Protein AF-A0A2V8U739-F1 (afdb_monomer_lite)

Sequence (350 aa):
GIHALEHALISLFPLLAICDRGDIGGISYPLHAQIGRSAIFIYDGYPGGCGLAAKGFEGLAGLLRRTTELLRGCPCVSGCPSCVQSPKCGNGNNPLDKDAALWIAEALLDGRAEGEPPRRATTFLPAPRAQKPVSRAEVPAPPPPPRLMGGGYEHEPVPTPVRRASSGLAPAGELTLILDVETQRSAEEVGGWQNIPDMKLALAVTYNQVTSEFKTHYEKDVDRLLLDLAMADRVIGYNIDRFDIPVLKGYTPWDLSRIRTFDILADIYRKLGFRLKLGDLAQATLGVGKSSDGLQSLQWWKEGRIDLIEQYCRHDVEVTRDVYLFGKQNRYVLYRDRDGKQLRLPVDWK

Foldseek 3Di:
DQLLLQQQLLVCLCVQPVDDSQQKDKDWDCADPVVRHTDIDIATNDPPGDCSVVSCVVCVLVSLVVLLVQLVPDPDDADDPRRRDDPPDPQLPPPDGSQQSNQVSVCVNVVPPDDDGPDDPPPPPPDPPDDDDDDDDDDDDDDDDDDDDDDDDDDDDDDDDDDDDDDDDDDQDQFEKEKDFAFQADQVRQPHLVRLLVRATQKMWIATPRVRDIDIGGSVRLVVVLVSQLPGSEYEYACCVSHVLSNSVNPDPDDCVSRHYDHPQVQVCVQPSGGDDLQQQLCLFVVDHDDDDSVVLNVCSVVVVVVVNVVRNVVRSVSRVVQLVSCCVVQWTWGADPVRDIDTDGHDRD

Secondary structure (DSSP, 8-state):
-HHHHHHHHHHHGGGTSS--GGGEEEEEESS-TTTSS-EEEEEESSTT--SHHHHHHHTHHHHHHHHHHHHHH---SS--TTTT--TT-TTTT-S--HHHHHHHHHHHHTT-S--PPP-------PPPP-PPPPP-PPPPPPPPPPP--------PPPPPP-PPPPPP-------EEEEEEEESS-TTTTTSGGGGGGG-EEEEEEEETTTTEEEEEEGGGHHHHHHHHHHSSEEEESSTTTTHHHHHGGG-SS-GGGS-EEEHHHHHHHHHSSPPPHHHHHHHHT----PPPTHHHHHHHHTT-HHHHHHHHHHHHHHHHHHHHHHHHHSEEEEE-TTS-EEEEE----

Structure (mmCIF, N/CA/C/O backbone):
data_AF-A0A2V8U739-F1
#
_entry.id   AF-A0A2V8U739-F1
#
loop_
_atom_site.group_PDB
_atom_site.id
_atom_site.type_symbol
_atom_site.label_atom_id
_atom_site.label_alt_id
_atom_site.label_comp_id
_atom_site.label_asym_id
_atom_site.label_entity_id
_atom_site.label_seq_id
_atom_site.pdbx_PDB_ins_code
_atom_site.Cartn_x
_atom_site.Cartn_y
_atom_site.Cartn_z
_atom_site.occupancy
_atom_site.B_iso_or_equiv
_atom_site.auth_seq_id
_atom_site.auth_comp_id
_atom_site.auth_asym_id
_atom_site.auth_atom_id
_atom_site.pdbx_PDB_model_num
ATOM 1 N N . GLY A 1 1 ? 10.696 -1.789 -22.273 1.00 89.31 1 GLY A N 1
ATOM 2 C CA . GLY A 1 1 ? 12.142 -1.855 -22.548 1.00 89.31 1 GLY A CA 1
ATOM 3 C C . GLY A 1 1 ? 12.965 -1.343 -21.382 1.00 89.31 1 GLY A C 1
ATOM 4 O O . GLY A 1 1 ? 13.367 -2.146 -20.555 1.00 89.31 1 GLY A O 1
ATOM 5 N N . ILE A 1 2 ? 13.174 -0.024 -21.276 1.00 94.69 2 ILE A N 1
ATOM 6 C CA . ILE A 1 2 ? 14.136 0.586 -20.332 1.00 94.69 2 ILE A CA 1
ATOM 7 C C . ILE A 1 2 ? 13.970 0.174 -18.858 1.00 94.69 2 ILE A C 1
ATOM 9 O O . ILE A 1 2 ? 14.961 -0.097 -18.199 1.00 94.69 2 ILE A O 1
ATOM 13 N N . HIS A 1 3 ? 12.739 0.033 -18.367 1.00 94.81 3 HIS A N 1
ATOM 14 C CA . HIS A 1 3 ? 12.454 -0.369 -16.983 1.00 94.81 3 HIS A CA 1
ATOM 15 C C . HIS A 1 3 ? 12.829 -1.832 -16.696 1.00 94.81 3 HIS A C 1
ATOM 17 O O . HIS A 1 3 ? 13.385 -2.159 -15.654 1.00 94.81 3 HIS A O 1
ATOM 23 N N . ALA A 1 4 ? 12.603 -2.723 -17.665 1.00 94.94 4 ALA A N 1
ATOM 24 C CA . ALA A 1 4 ? 13.042 -4.113 -17.567 1.00 94.94 4 ALA A CA 1
ATOM 25 C C . ALA A 1 4 ? 14.565 -4.246 -17.665 1.00 94.94 4 ALA A C 1
ATOM 27 O O . ALA A 1 4 ? 15.150 -5.072 -16.966 1.00 94.94 4 ALA A O 1
ATOM 28 N N . LEU A 1 5 ? 15.203 -3.412 -18.488 1.00 97.44 5 LEU A N 1
ATOM 29 C CA . LEU A 1 5 ? 16.657 -3.369 -18.585 1.00 97.44 5 LEU A CA 1
ATOM 30 C C . LEU A 1 5 ? 17.297 -2.830 -17.297 1.00 97.44 5 LEU A C 1
ATOM 32 O O . LEU A 1 5 ? 18.252 -3.423 -16.810 1.00 97.44 5 LEU A O 1
ATOM 36 N N . GLU A 1 6 ? 16.742 -1.766 -16.715 1.00 97.25 6 GLU A N 1
ATOM 37 C CA . GLU A 1 6 ? 17.152 -1.217 -15.417 1.00 97.25 6 GLU A CA 1
ATOM 38 C C . GLU A 1 6 ? 17.166 -2.305 -14.336 1.00 97.25 6 GLU A C 1
ATOM 40 O O . GLU A 1 6 ? 18.200 -2.534 -13.713 1.00 97.25 6 GLU A O 1
ATOM 45 N N . HIS A 1 7 ? 16.057 -3.033 -14.164 1.00 96.75 7 HIS A N 1
ATOM 46 C CA . HIS A 1 7 ? 15.969 -4.125 -13.194 1.00 96.75 7 HIS A CA 1
ATOM 47 C C . HIS A 1 7 ? 17.025 -5.207 -13.415 1.00 96.75 7 HIS A C 1
ATOM 49 O O . HIS A 1 7 ? 17.645 -5.669 -12.454 1.00 96.75 7 HIS A O 1
ATOM 55 N N . ALA A 1 8 ? 17.221 -5.619 -14.668 1.00 96.31 8 ALA A N 1
ATOM 56 C CA . ALA A 1 8 ? 18.185 -6.652 -15.007 1.00 96.31 8 ALA A CA 1
ATOM 57 C C . ALA A 1 8 ? 19.626 -6.184 -14.722 1.00 96.31 8 ALA A C 1
ATOM 59 O O . ALA A 1 8 ? 20.410 -6.939 -14.145 1.00 96.31 8 ALA A O 1
ATOM 60 N N . LEU A 1 9 ? 19.952 -4.924 -15.031 1.00 96.00 9 LEU A N 1
ATOM 61 C CA . LEU A 1 9 ? 21.250 -4.309 -14.739 1.00 96.00 9 LEU A CA 1
ATOM 62 C C . LEU A 1 9 ? 21.532 -4.258 -13.234 1.00 96.00 9 LEU A C 1
ATOM 64 O O . LEU A 1 9 ? 22.546 -4.793 -12.790 1.00 96.00 9 LEU A O 1
ATOM 68 N N . ILE A 1 10 ? 20.625 -3.691 -12.431 1.00 94.31 10 ILE A N 1
ATOM 69 C CA . ILE A 1 10 ? 20.834 -3.582 -10.977 1.00 94.31 10 ILE A CA 1
ATOM 70 C C . ILE A 1 10 ? 20.820 -4.950 -10.277 1.00 94.31 10 ILE A C 1
ATOM 72 O O . ILE A 1 10 ? 21.428 -5.112 -9.224 1.00 94.31 10 ILE A O 1
ATOM 76 N N . SER A 1 11 ? 20.156 -5.962 -10.857 1.00 93.56 11 SER A N 1
ATOM 77 C CA . SER A 1 11 ? 20.162 -7.328 -10.313 1.00 93.56 11 SER A CA 1
ATOM 78 C C . SER A 1 11 ? 21.507 -8.039 -10.464 1.00 93.56 11 SER A C 1
ATOM 80 O O . SER A 1 11 ? 21.856 -8.846 -9.607 1.00 93.56 11 SER A O 1
ATOM 82 N N . LEU A 1 12 ? 22.257 -7.726 -11.525 1.00 94.25 12 LEU A N 1
ATOM 83 C CA . LEU A 1 12 ? 23.569 -8.312 -11.808 1.00 94.25 12 LEU A CA 1
ATOM 84 C C . LEU A 1 12 ? 24.731 -7.424 -11.361 1.00 94.25 12 LEU A C 1
ATOM 86 O O . LEU A 1 12 ? 25.880 -7.852 -11.432 1.00 94.25 12 LEU A O 1
ATOM 90 N N . PHE A 1 13 ? 24.453 -6.211 -10.884 1.00 94.81 13 PHE A N 1
ATOM 91 C CA . PHE A 1 13 ? 25.468 -5.270 -10.417 1.00 94.81 13 PHE A CA 1
ATOM 92 C C . PHE A 1 13 ? 26.442 -5.861 -9.375 1.00 94.81 13 PHE A C 1
ATOM 94 O O . PHE A 1 13 ? 27.643 -5.624 -9.521 1.00 94.81 13 PHE A O 1
ATOM 101 N N . PRO A 1 14 ? 26.001 -6.704 -8.411 1.00 93.00 14 PRO A N 1
ATOM 102 C CA . PRO A 1 14 ? 26.907 -7.380 -7.473 1.00 93.00 14 PRO A CA 1
ATOM 103 C C . PRO A 1 14 ? 27.974 -8.286 -8.116 1.00 93.00 14 PRO A C 1
ATOM 105 O O . PRO A 1 14 ? 28.928 -8.689 -7.459 1.00 93.00 14 PRO A O 1
ATOM 108 N N . LEU A 1 15 ? 27.837 -8.638 -9.401 1.00 89.38 15 LEU A N 1
ATOM 109 C CA . LEU A 1 15 ? 28.874 -9.372 -10.137 1.00 89.38 15 LEU A CA 1
ATOM 110 C C . LEU A 1 15 ? 30.029 -8.470 -10.591 1.00 89.38 15 LEU A C 1
ATOM 112 O O . LEU A 1 15 ? 31.098 -8.973 -10.934 1.00 89.38 15 LEU A O 1
ATOM 116 N N . LEU A 1 16 ? 29.803 -7.156 -10.650 1.00 90.06 16 LEU A N 1
ATOM 117 C CA . LEU A 1 16 ? 30.788 -6.166 -11.076 1.00 90.06 16 LEU A CA 1
ATOM 118 C C . LEU A 1 16 ? 31.506 -5.515 -9.888 1.00 90.06 16 LEU A C 1
ATOM 120 O O . LEU A 1 16 ? 32.708 -5.260 -9.957 1.00 90.06 16 LEU A O 1
ATOM 124 N N . ALA A 1 17 ? 30.770 -5.237 -8.816 1.00 88.00 17 ALA A N 1
ATOM 125 C CA . ALA A 1 17 ? 31.294 -4.672 -7.582 1.00 88.00 17 ALA A CA 1
ATOM 126 C C . ALA A 1 17 ? 30.889 -5.568 -6.411 1.00 88.00 17 ALA A C 1
ATOM 128 O O . ALA A 1 17 ? 29.766 -6.061 -6.377 1.00 88.00 17 ALA A O 1
ATOM 129 N N . ILE A 1 18 ? 31.797 -5.776 -5.454 1.00 88.19 18 ILE A N 1
ATOM 130 C CA . ILE A 1 18 ? 31.498 -6.530 -4.231 1.00 88.19 18 ILE A CA 1
ATOM 131 C C . ILE A 1 18 ? 30.579 -5.659 -3.368 1.00 88.19 18 ILE A C 1
ATOM 133 O O . ILE A 1 18 ? 31.047 -4.837 -2.585 1.00 88.19 18 ILE A O 1
ATOM 137 N N . CYS A 1 19 ? 29.275 -5.803 -3.571 1.00 89.31 19 CYS A N 1
ATOM 138 C CA . CYS A 1 19 ? 28.232 -5.103 -2.834 1.00 89.31 19 CYS A CA 1
ATOM 139 C C . CYS A 1 19 ? 26.983 -5.978 -2.728 1.00 89.31 19 CYS A C 1
ATOM 141 O O . CYS A 1 19 ? 26.808 -6.935 -3.490 1.00 89.31 19 CYS A O 1
ATOM 143 N N . ASP A 1 20 ? 26.081 -5.623 -1.823 1.00 88.50 20 ASP A N 1
ATOM 144 C CA . ASP A 1 20 ? 24.761 -6.224 -1.796 1.00 88.50 20 ASP A CA 1
ATOM 145 C C . ASP A 1 20 ? 23.868 -5.606 -2.872 1.00 88.50 20 ASP A C 1
ATOM 147 O O . ASP A 1 20 ? 23.998 -4.447 -3.270 1.00 88.50 20 ASP A O 1
ATOM 151 N N . ARG A 1 21 ? 22.852 -6.360 -3.306 1.00 82.81 21 ARG A N 1
ATOM 152 C CA . ARG A 1 21 ? 21.805 -5.839 -4.205 1.00 82.81 21 ARG A CA 1
ATOM 153 C C . ARG A 1 21 ? 21.093 -4.611 -3.615 1.00 82.81 21 ARG A C 1
ATOM 155 O O . ARG A 1 21 ? 20.439 -3.867 -4.336 1.00 82.81 21 ARG A O 1
ATOM 162 N N . GLY A 1 22 ? 21.123 -4.448 -2.292 1.00 81.38 22 GLY A N 1
ATOM 163 C CA . GLY A 1 22 ? 20.529 -3.302 -1.610 1.00 81.38 22 GLY A CA 1
ATOM 164 C C . GLY A 1 22 ? 21.322 -2.007 -1.725 1.00 81.38 22 GLY A C 1
ATOM 165 O O . GLY A 1 22 ? 20.716 -0.958 -1.530 1.00 81.38 22 GLY A O 1
ATOM 166 N N . ASP A 1 23 ? 22.599 -2.084 -2.090 1.00 89.00 23 ASP A N 1
ATOM 167 C CA . ASP A 1 23 ? 23.512 -0.939 -2.104 1.00 89.00 23 ASP A CA 1
ATOM 168 C C . ASP A 1 23 ? 23.459 -0.154 -3.415 1.00 89.00 23 ASP A C 1
ATOM 170 O O . ASP A 1 23 ? 24.118 0.875 -3.549 1.00 89.00 23 ASP A O 1
ATOM 174 N N . ILE A 1 24 ? 22.676 -0.625 -4.388 1.00 92.69 24 ILE A N 1
ATOM 175 C CA . ILE A 1 24 ? 22.519 0.009 -5.692 1.00 92.69 24 ILE A CA 1
ATOM 176 C C . ILE A 1 24 ? 21.043 0.291 -5.990 1.00 92.69 24 ILE A C 1
ATOM 178 O O . ILE A 1 24 ? 20.163 -0.558 -5.812 1.00 92.69 24 ILE A O 1
ATOM 182 N N . GLY A 1 25 ? 20.778 1.510 -6.445 1.00 88.94 25 GLY A N 1
ATOM 183 C CA . GLY A 1 25 ? 19.484 1.969 -6.921 1.00 88.94 25 GLY A CA 1
ATOM 184 C C . GLY A 1 25 ? 19.440 2.058 -8.442 1.00 88.94 25 GLY A C 1
ATOM 185 O O . GLY A 1 25 ? 20.464 2.179 -9.118 1.00 88.94 25 GLY A O 1
ATOM 186 N N . GLY A 1 26 ? 18.225 2.004 -8.976 1.00 91.56 26 GLY A N 1
ATOM 187 C CA . GLY A 1 26 ? 17.936 2.200 -10.387 1.00 91.56 26 GLY A CA 1
ATOM 188 C C . GLY A 1 26 ? 16.688 3.057 -10.545 1.00 91.56 26 GLY A C 1
ATOM 189 O O . GLY A 1 26 ? 15.781 2.997 -9.713 1.00 91.56 26 GLY A O 1
ATOM 190 N N . ILE A 1 27 ? 16.662 3.878 -11.592 1.00 88.06 27 ILE A N 1
ATOM 191 C CA . ILE A 1 27 ? 15.441 4.529 -12.060 1.00 88.06 27 ILE A CA 1
ATOM 192 C C . ILE A 1 27 ? 15.487 4.703 -13.575 1.00 88.06 27 ILE A C 1
ATOM 194 O O . ILE A 1 27 ? 16.504 5.091 -14.151 1.00 88.06 27 ILE A O 1
ATOM 198 N N . SER A 1 28 ? 14.368 4.435 -14.234 1.00 91.62 28 SER A N 1
ATOM 199 C CA . SER A 1 28 ? 14.199 4.618 -15.671 1.00 91.62 28 SER A CA 1
ATOM 200 C C . SER A 1 28 ? 13.232 5.764 -15.965 1.00 91.62 28 SER A C 1
ATOM 202 O O . SER A 1 28 ? 12.121 5.825 -15.445 1.00 91.62 28 SER A O 1
ATOM 204 N N . TYR A 1 29 ? 13.657 6.676 -16.838 1.00 85.75 29 TYR A N 1
ATOM 205 C CA . TYR A 1 29 ? 12.887 7.829 -17.297 1.00 85.75 29 TYR A CA 1
ATOM 206 C C . TYR A 1 29 ? 12.604 7.692 -18.797 1.00 85.75 29 TYR A C 1
ATOM 208 O O . TYR A 1 29 ? 13.547 7.743 -19.588 1.00 85.75 29 TYR A O 1
ATOM 216 N N . PRO A 1 30 ? 11.335 7.550 -19.227 1.00 86.50 30 PRO A N 1
ATOM 217 C CA . PRO A 1 30 ? 10.981 7.510 -20.648 1.00 86.50 30 PRO A CA 1
ATOM 218 C C . PRO A 1 30 ? 11.366 8.782 -21.409 1.00 86.50 30 PRO A C 1
ATOM 220 O O . PRO A 1 30 ? 11.800 8.698 -22.554 1.00 86.50 30 PRO A O 1
ATOM 223 N N . LEU A 1 31 ? 11.256 9.947 -20.769 1.00 87.69 31 LEU A N 1
ATOM 224 C CA . LEU A 1 31 ? 11.703 11.226 -21.310 1.00 87.69 31 LEU A CA 1
ATOM 225 C C . LEU A 1 31 ? 12.251 12.084 -20.169 1.00 87.69 31 LEU A C 1
ATOM 227 O O . LEU A 1 31 ? 11.487 12.606 -19.361 1.00 87.69 31 LEU A O 1
ATOM 231 N N . HIS A 1 32 ? 13.574 12.203 -20.073 1.00 89.19 32 HIS A N 1
ATOM 232 C CA . HIS A 1 32 ? 14.203 13.018 -19.037 1.00 89.19 32 HIS A CA 1
ATOM 233 C C . HIS A 1 32 ? 14.331 14.477 -19.493 1.00 89.19 32 HIS A C 1
ATOM 235 O O . HIS A 1 32 ? 14.964 14.743 -20.514 1.00 89.19 32 HIS A O 1
ATOM 241 N N . ALA A 1 33 ? 13.796 15.430 -18.724 1.00 83.75 33 ALA A N 1
ATOM 242 C CA . ALA A 1 33 ? 13.669 16.836 -19.131 1.00 83.75 33 ALA A CA 1
ATOM 243 C C . ALA A 1 33 ? 14.998 17.509 -19.529 1.00 83.75 33 ALA A C 1
ATOM 245 O O . ALA A 1 33 ? 15.037 18.271 -20.487 1.00 83.75 33 ALA A O 1
ATOM 246 N N . GLN A 1 34 ? 16.098 17.199 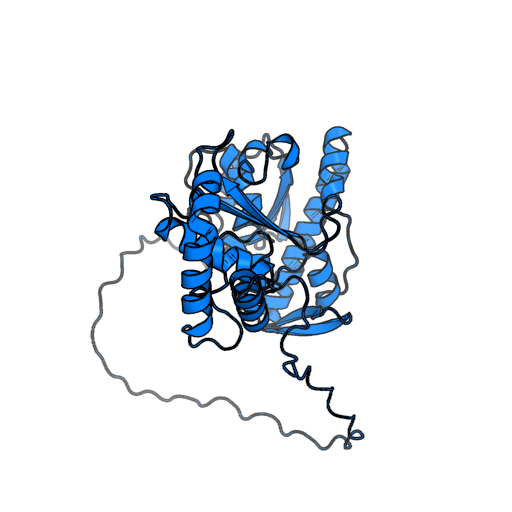-18.834 1.00 89.81 34 GLN A N 1
ATOM 247 C CA . GLN A 1 34 ? 17.414 17.789 -19.128 1.00 89.81 34 GLN A CA 1
ATOM 248 C C . GLN A 1 34 ? 18.155 17.109 -20.287 1.00 89.81 34 GLN A C 1
ATOM 250 O O . GLN A 1 34 ? 19.006 17.726 -20.915 1.00 89.81 34 GLN A O 1
ATOM 255 N N . ILE A 1 35 ? 17.874 15.828 -20.549 1.00 88.25 35 ILE A N 1
ATOM 256 C CA . ILE A 1 35 ? 18.617 15.029 -21.541 1.00 88.25 35 ILE A CA 1
ATOM 257 C C . ILE A 1 35 ? 17.807 14.920 -22.848 1.00 88.25 35 ILE A C 1
ATOM 259 O O . ILE A 1 35 ? 18.353 14.578 -23.891 1.00 88.25 35 ILE A O 1
ATOM 263 N N . GLY A 1 36 ? 16.500 15.203 -22.811 1.00 89.31 36 GLY A N 1
ATOM 264 C CA . GLY A 1 36 ? 15.611 15.190 -23.975 1.00 89.31 36 GLY A CA 1
ATOM 265 C C . GLY A 1 36 ? 15.336 13.799 -24.557 1.00 89.31 36 GLY A C 1
ATOM 266 O O . GLY A 1 36 ? 14.761 13.694 -25.634 1.00 89.31 36 GLY A O 1
ATOM 267 N N . ARG A 1 37 ? 15.743 12.725 -23.871 1.00 89.19 37 ARG A N 1
ATOM 268 C CA . ARG A 1 37 ? 15.621 11.330 -24.327 1.00 89.19 37 ARG A CA 1
ATOM 269 C C . ARG A 1 37 ? 15.331 10.382 -23.170 1.00 89.19 37 ARG A C 1
ATOM 271 O O . ARG A 1 37 ? 15.377 10.784 -22.003 1.00 89.19 37 ARG A O 1
ATOM 278 N N . SER A 1 38 ? 15.040 9.125 -23.497 1.00 88.19 38 SER A N 1
ATOM 279 C CA . SER A 1 38 ? 14.939 8.060 -22.502 1.00 88.19 38 SER A CA 1
ATOM 280 C C . SER A 1 38 ? 16.288 7.813 -21.830 1.00 88.19 38 SER A C 1
ATOM 282 O O . SER A 1 38 ? 17.324 7.815 -22.495 1.00 88.19 38 SER A O 1
ATOM 284 N N . ALA A 1 39 ? 16.277 7.577 -20.523 1.00 90.88 39 ALA A N 1
ATOM 285 C CA . ALA A 1 39 ? 17.482 7.335 -19.742 1.00 90.88 39 ALA A CA 1
ATOM 286 C C . ALA A 1 39 ? 17.234 6.289 -18.652 1.00 90.88 39 ALA A C 1
ATOM 288 O O . ALA A 1 39 ? 16.142 6.201 -18.090 1.00 90.88 39 ALA A O 1
ATOM 289 N N . ILE A 1 40 ? 18.269 5.508 -18.354 1.00 94.94 40 ILE A N 1
ATOM 290 C CA . ILE A 1 40 ? 18.344 4.654 -17.170 1.00 94.94 40 ILE A CA 1
ATOM 291 C C . ILE A 1 40 ? 19.456 5.230 -16.303 1.00 94.94 40 ILE A C 1
ATOM 293 O O . ILE A 1 40 ? 20.575 5.411 -16.781 1.00 94.94 40 ILE A O 1
ATOM 297 N N . PHE A 1 41 ? 19.146 5.510 -15.046 1.00 94.31 41 PHE A N 1
ATOM 298 C CA . PHE A 1 41 ? 20.106 5.964 -14.054 1.00 94.31 41 PHE A CA 1
ATOM 299 C C . PHE A 1 41 ? 20.353 4.840 -13.056 1.00 94.31 41 PHE A C 1
ATOM 301 O O . PHE A 1 41 ? 19.407 4.231 -12.559 1.00 94.31 41 PHE A O 1
ATOM 308 N N . ILE A 1 42 ? 21.626 4.582 -12.771 1.00 94.38 42 ILE A N 1
ATOM 309 C CA . ILE A 1 42 ? 22.085 3.642 -11.748 1.00 94.38 42 ILE A CA 1
ATOM 310 C C . ILE A 1 42 ? 22.932 4.450 -10.770 1.00 94.38 42 ILE A C 1
ATOM 312 O O . ILE A 1 42 ? 23.802 5.208 -11.200 1.00 94.38 42 ILE A O 1
ATOM 316 N N . TYR A 1 43 ? 22.648 4.333 -9.477 1.00 93.94 43 TYR A N 1
ATOM 317 C CA . TYR A 1 43 ? 23.226 5.198 -8.449 1.00 93.94 43 TYR A CA 1
ATOM 318 C C . TYR A 1 43 ? 23.454 4.446 -7.137 1.00 93.94 43 TYR A C 1
ATOM 320 O O . TYR A 1 43 ? 22.812 3.429 -6.875 1.00 93.94 43 TYR A O 1
ATOM 328 N N . ASP A 1 44 ? 24.353 4.967 -6.304 1.00 92.75 44 ASP A N 1
ATOM 329 C CA . ASP A 1 44 ? 24.657 4.406 -4.986 1.00 92.75 44 ASP A CA 1
ATOM 330 C C . ASP A 1 44 ? 23.444 4.532 -4.056 1.00 92.75 44 ASP A C 1
ATOM 332 O O . ASP A 1 44 ? 22.862 5.606 -3.914 1.00 92.75 44 ASP A O 1
ATOM 336 N N . GLY A 1 45 ? 23.089 3.449 -3.369 1.00 86.25 45 GLY A N 1
ATOM 337 C CA . GLY A 1 45 ? 22.058 3.451 -2.331 1.00 86.25 45 GLY A CA 1
ATOM 338 C C . GLY A 1 45 ? 22.491 4.149 -1.037 1.00 86.25 45 GLY A C 1
ATOM 339 O O . GLY A 1 45 ? 21.664 4.350 -0.149 1.00 86.25 45 GLY A O 1
ATOM 340 N N . TYR A 1 46 ? 23.772 4.519 -0.921 1.00 85.69 46 TYR A N 1
ATOM 341 C CA . TYR A 1 46 ? 24.335 5.168 0.257 1.00 85.69 46 TYR A CA 1
ATOM 342 C C . TYR A 1 46 ? 24.326 6.704 0.127 1.00 85.69 46 TYR A C 1
ATOM 344 O O . TYR A 1 46 ? 24.805 7.229 -0.885 1.00 85.69 46 TYR A O 1
ATOM 352 N N . PRO A 1 47 ? 23.843 7.454 1.139 1.00 83.00 47 PRO A N 1
ATOM 353 C CA . PRO A 1 47 ? 23.883 8.915 1.127 1.00 83.00 47 PRO A CA 1
ATOM 354 C C . PRO A 1 47 ? 25.304 9.462 0.943 1.00 83.00 47 PRO A C 1
ATOM 356 O O . PRO A 1 47 ? 26.228 9.067 1.648 1.00 83.00 47 PRO A O 1
ATOM 359 N N . GLY A 1 48 ? 25.477 10.389 -0.002 1.00 86.75 48 GLY A N 1
ATOM 360 C CA . GLY A 1 48 ? 26.784 10.966 -0.345 1.00 86.75 48 GLY A CA 1
ATOM 361 C C . GLY A 1 48 ? 27.623 10.133 -1.323 1.00 86.75 48 GLY A C 1
ATOM 362 O O . GLY A 1 48 ? 28.617 10.642 -1.832 1.00 86.75 48 GLY A O 1
ATOM 363 N N . GLY A 1 49 ? 27.191 8.911 -1.646 1.00 90.62 49 GLY A N 1
ATOM 364 C CA . GLY A 1 49 ? 27.895 8.005 -2.549 1.00 90.62 49 GLY A CA 1
ATOM 365 C C . GLY A 1 49 ? 29.064 7.279 -1.881 1.00 90.62 49 GLY A C 1
ATOM 366 O O . GLY A 1 49 ? 29.779 7.820 -1.041 1.00 90.62 49 GLY A O 1
ATOM 367 N N . CYS A 1 50 ? 29.261 6.024 -2.268 1.00 92.25 50 CYS A N 1
ATOM 368 C CA . CYS A 1 50 ? 30.370 5.175 -1.830 1.00 92.25 50 CYS A CA 1
ATOM 369 C C . CYS A 1 50 ? 31.232 4.680 -3.005 1.00 92.25 50 CYS A C 1
ATOM 371 O O . CYS A 1 50 ? 32.195 3.946 -2.796 1.00 92.25 50 CYS A O 1
ATOM 373 N N . GLY A 1 51 ? 30.918 5.108 -4.235 1.00 94.00 51 GLY A N 1
ATOM 374 C CA . GLY A 1 51 ? 31.715 4.847 -5.432 1.00 94.00 51 GLY A CA 1
ATOM 375 C C . GLY A 1 51 ? 31.288 3.613 -6.228 1.00 94.00 51 GLY A C 1
ATOM 376 O O . GLY A 1 51 ? 31.982 3.245 -7.179 1.00 94.00 51 GLY A O 1
ATOM 377 N N . LEU A 1 52 ? 30.150 2.986 -5.904 1.00 94.56 52 LEU A N 1
ATOM 378 C CA . LEU A 1 52 ? 29.658 1.823 -6.649 1.00 94.56 52 LEU A CA 1
ATOM 379 C C . LEU A 1 52 ? 29.282 2.218 -8.076 1.00 94.56 52 LEU A C 1
ATOM 381 O O . LEU A 1 52 ? 29.745 1.581 -9.011 1.00 94.56 52 LEU A O 1
ATOM 385 N N . ALA A 1 53 ? 28.538 3.302 -8.273 1.00 93.94 53 ALA A N 1
ATOM 386 C CA . ALA A 1 53 ? 28.138 3.808 -9.581 1.00 93.94 53 ALA A CA 1
ATOM 387 C C . ALA A 1 53 ? 29.348 4.198 -10.444 1.00 93.94 53 ALA A C 1
ATOM 389 O O . ALA A 1 53 ? 29.358 3.914 -11.642 1.00 93.94 53 ALA A O 1
ATOM 390 N N . ALA A 1 54 ? 30.399 4.765 -9.838 1.00 94.06 54 ALA A N 1
ATOM 391 C CA . ALA A 1 54 ? 31.660 5.043 -10.527 1.00 94.06 54 ALA A CA 1
ATOM 392 C C . ALA A 1 54 ? 32.315 3.743 -11.023 1.00 94.06 54 ALA A C 1
ATOM 394 O O . ALA A 1 54 ? 32.665 3.633 -12.199 1.00 94.06 54 ALA A O 1
ATOM 395 N N . LYS A 1 55 ? 32.376 2.711 -10.168 1.00 93.00 55 LYS A N 1
ATOM 396 C CA . LYS A 1 55 ? 32.851 1.380 -10.569 1.00 93.00 55 LYS A CA 1
ATOM 397 C C . LYS A 1 55 ? 31.961 0.734 -11.634 1.00 93.00 55 LYS A C 1
ATOM 399 O O . LYS A 1 55 ? 32.450 0.097 -12.568 1.00 93.00 55 LYS A O 1
ATOM 404 N N . GLY A 1 56 ? 30.655 0.945 -11.507 1.00 92.19 56 GLY A N 1
ATOM 405 C CA . GLY A 1 56 ? 29.618 0.562 -12.454 1.00 92.19 56 GLY A CA 1
ATOM 406 C C . GLY A 1 56 ? 29.882 1.111 -13.846 1.00 92.19 56 GLY A C 1
ATOM 407 O O . GLY A 1 56 ? 29.785 0.380 -14.827 1.00 92.19 56 GLY A O 1
ATOM 408 N N . PHE A 1 57 ? 30.268 2.383 -13.922 1.00 93.50 57 PHE A N 1
ATOM 409 C CA . PHE A 1 57 ? 30.576 3.065 -15.170 1.00 93.50 57 PHE A CA 1
ATOM 410 C C . PHE A 1 57 ? 31.815 2.481 -15.864 1.00 93.50 57 PHE A C 1
ATOM 412 O O . PHE A 1 57 ? 31.754 2.178 -17.054 1.00 93.50 57 PHE A O 1
ATOM 419 N N . GLU A 1 58 ? 32.903 2.231 -15.125 1.00 94.19 58 GLU A N 1
ATOM 420 C CA . GLU A 1 58 ? 34.115 1.584 -15.662 1.00 94.19 58 GLU A CA 1
ATOM 421 C C . GLU A 1 58 ? 33.824 0.194 -16.256 1.00 94.19 58 GLU A C 1
ATOM 423 O O . GLU A 1 58 ? 34.392 -0.197 -17.275 1.00 94.19 58 GLU A O 1
ATOM 428 N N . GLY A 1 59 ? 32.935 -0.564 -15.607 1.00 93.56 59 GLY A N 1
ATOM 429 C CA . GLY A 1 59 ? 32.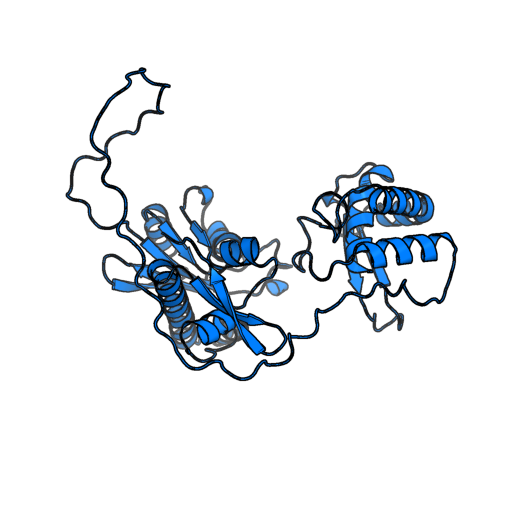603 -1.942 -15.965 1.00 93.56 59 GLY A CA 1
ATOM 430 C C . GLY A 1 59 ? 31.323 -2.128 -16.777 1.00 93.56 59 GLY A C 1
ATOM 431 O O . GLY A 1 59 ? 30.907 -3.271 -16.997 1.00 93.56 59 GLY A O 1
ATOM 432 N N . LEU A 1 60 ? 30.688 -1.041 -17.225 1.00 92.88 60 LEU A N 1
ATOM 433 C CA . LEU A 1 60 ? 29.324 -1.064 -17.757 1.00 92.88 60 LEU A CA 1
ATOM 434 C C . LEU A 1 60 ? 29.164 -2.013 -18.948 1.00 92.88 60 LEU A C 1
ATOM 436 O O . LEU A 1 60 ? 28.194 -2.765 -19.021 1.00 92.88 60 LEU A O 1
ATOM 440 N N . ALA A 1 61 ? 30.139 -2.038 -19.859 1.00 94.06 61 ALA A N 1
ATOM 441 C CA . ALA A 1 61 ? 30.111 -2.930 -21.017 1.00 94.06 61 ALA A CA 1
ATOM 442 C C . ALA A 1 61 ? 30.120 -4.418 -20.612 1.00 94.06 61 ALA A C 1
ATOM 444 O O . ALA A 1 61 ? 29.475 -5.247 -21.253 1.00 94.06 61 ALA A O 1
ATOM 445 N N . GLY A 1 62 ? 30.841 -4.769 -19.541 1.00 94.94 62 GLY A N 1
ATOM 446 C CA . GLY A 1 62 ? 30.848 -6.125 -18.991 1.00 94.94 62 GLY A CA 1
ATOM 447 C C . GLY A 1 62 ? 29.502 -6.493 -18.372 1.00 94.94 62 GLY A C 1
ATOM 448 O O . GLY A 1 62 ? 28.974 -7.569 -18.654 1.00 94.94 62 GLY A O 1
ATOM 449 N N . LEU A 1 63 ? 28.921 -5.573 -17.599 1.00 94.88 63 LEU A N 1
ATOM 450 C CA . LEU A 1 63 ? 27.604 -5.748 -16.993 1.00 94.88 63 LEU A CA 1
ATOM 451 C C . LEU A 1 63 ? 26.511 -5.916 -18.061 1.00 94.88 63 LEU A C 1
ATOM 453 O O . LEU A 1 63 ? 25.756 -6.881 -18.005 1.00 94.88 63 LEU A O 1
ATOM 457 N N . LEU A 1 64 ? 26.492 -5.061 -19.089 1.00 96.00 64 LEU A N 1
ATOM 458 C CA . LEU A 1 64 ? 25.552 -5.150 -20.213 1.00 96.00 64 LEU A CA 1
ATOM 459 C C . LEU A 1 64 ? 25.638 -6.493 -20.951 1.00 96.00 64 LEU A C 1
ATOM 461 O O . LEU A 1 64 ? 24.600 -7.063 -21.293 1.00 96.00 64 LEU A O 1
ATOM 465 N N . ARG A 1 65 ? 26.844 -7.041 -21.163 1.00 97.12 65 ARG A N 1
ATOM 466 C CA . ARG A 1 65 ? 27.012 -8.380 -21.762 1.00 97.12 65 ARG A CA 1
ATOM 467 C C . ARG A 1 65 ? 26.366 -9.468 -20.907 1.00 97.12 65 ARG A C 1
ATOM 469 O O . ARG A 1 65 ? 25.575 -10.250 -21.427 1.00 97.12 65 ARG A O 1
ATOM 476 N N . ARG A 1 66 ? 26.626 -9.478 -19.596 1.00 96.94 66 ARG A N 1
ATOM 477 C CA . ARG A 1 66 ? 26.015 -10.443 -18.662 1.00 96.94 66 ARG A CA 1
ATOM 478 C C . ARG A 1 66 ? 24.498 -10.288 -18.575 1.00 96.94 66 ARG A C 1
ATOM 480 O O . ARG A 1 66 ? 23.776 -11.281 -18.562 1.00 96.94 66 ARG A O 1
ATOM 487 N N . THR A 1 67 ? 23.999 -9.055 -18.577 1.00 96.81 67 THR A N 1
ATOM 488 C CA . THR A 1 67 ? 22.560 -8.772 -18.624 1.00 96.81 67 THR A CA 1
ATOM 489 C C . THR A 1 67 ? 21.931 -9.295 -19.913 1.00 96.81 67 THR A C 1
ATOM 491 O O . THR A 1 67 ? 20.881 -9.930 -19.866 1.00 96.81 67 THR A O 1
ATOM 494 N N . THR A 1 68 ? 22.590 -9.110 -21.056 1.00 97.62 68 THR A N 1
ATOM 495 C CA . THR A 1 68 ? 22.138 -9.641 -22.351 1.00 97.62 68 THR A CA 1
ATOM 496 C C . THR A 1 68 ? 22.084 -11.172 -22.337 1.00 97.62 68 THR A C 1
ATOM 498 O O . THR A 1 68 ? 21.086 -11.755 -22.761 1.00 97.62 68 THR A O 1
ATOM 501 N N . GLU A 1 69 ? 23.112 -11.833 -21.794 1.00 97.25 69 GLU A N 1
ATOM 502 C CA . GLU A 1 69 ? 23.149 -13.293 -21.609 1.00 97.25 69 GLU A CA 1
ATOM 503 C C . GLU A 1 69 ? 21.981 -13.786 -20.738 1.00 97.25 69 GLU A C 1
ATOM 505 O O . GLU A 1 69 ? 21.285 -14.726 -21.126 1.00 97.25 69 GLU A O 1
ATOM 510 N N . LEU A 1 70 ? 21.711 -13.119 -19.608 1.00 96.25 70 LEU A N 1
ATOM 511 C CA . LEU A 1 70 ? 20.587 -13.439 -18.721 1.00 96.25 70 LEU A CA 1
ATOM 512 C C . LEU A 1 70 ? 19.237 -13.316 -19.438 1.00 96.25 70 LEU A C 1
ATOM 514 O O . LEU A 1 70 ? 18.399 -14.219 -19.363 1.00 96.25 70 LEU A O 1
ATOM 518 N N . LEU A 1 71 ? 19.011 -12.195 -20.128 1.00 95.81 71 LEU A N 1
ATOM 519 C CA . LEU A 1 71 ? 17.757 -11.936 -20.832 1.00 95.81 71 LEU A CA 1
ATOM 520 C C . LEU A 1 71 ? 17.534 -12.952 -21.956 1.00 95.81 71 LEU A C 1
ATOM 522 O O . LEU A 1 71 ? 16.431 -13.483 -22.081 1.00 95.81 71 LEU A O 1
ATOM 526 N N . ARG A 1 72 ? 18.577 -13.278 -22.725 1.00 96.06 72 ARG A N 1
ATOM 527 C CA . ARG A 1 72 ? 18.504 -14.247 -23.824 1.00 96.06 72 ARG A CA 1
ATOM 528 C C . ARG A 1 72 ? 18.331 -15.686 -23.331 1.00 96.06 72 ARG A C 1
ATOM 530 O O . ARG A 1 72 ? 17.555 -16.434 -23.915 1.00 96.06 72 ARG A O 1
ATOM 537 N N . GLY A 1 73 ? 19.037 -16.072 -22.268 1.00 94.38 73 GLY A N 1
ATOM 538 C CA . GLY A 1 73 ? 19.052 -17.443 -21.745 1.00 94.38 73 GLY A CA 1
ATOM 539 C C . GLY A 1 73 ? 17.856 -17.808 -20.861 1.00 94.38 73 GLY A C 1
ATOM 540 O O . GLY A 1 73 ? 17.584 -18.987 -20.648 1.00 94.38 73 GLY A O 1
ATOM 541 N N . CYS A 1 74 ? 17.121 -16.825 -20.337 1.00 92.31 74 CYS A N 1
ATOM 542 C CA . CYS A 1 74 ? 15.963 -17.096 -19.491 1.00 92.31 74 CYS A CA 1
ATOM 543 C C . CYS A 1 74 ? 14.805 -17.713 -20.312 1.00 92.31 74 CYS A C 1
ATOM 545 O O . CYS A 1 74 ? 14.388 -17.103 -21.299 1.00 92.31 74 CYS A O 1
ATOM 547 N N . PRO A 1 75 ? 14.194 -18.841 -19.890 1.00 88.69 75 PRO A N 1
ATOM 548 C CA . PRO A 1 75 ? 13.155 -19.535 -20.665 1.00 88.69 75 PRO A CA 1
ATOM 549 C C . PRO A 1 75 ? 11.776 -18.852 -20.635 1.00 88.69 75 PRO A C 1
ATOM 551 O O . PRO A 1 75 ? 10.835 -19.322 -21.270 1.00 88.69 75 PRO A O 1
ATOM 554 N N . CYS A 1 76 ? 11.611 -17.762 -19.877 1.00 82.94 76 CYS A N 1
ATOM 555 C CA . CYS A 1 76 ? 10.318 -17.093 -19.746 1.00 82.94 76 CYS A CA 1
ATOM 556 C C . CYS A 1 76 ? 9.908 -16.330 -21.021 1.00 82.94 76 CYS A C 1
ATOM 558 O O . CYS A 1 76 ? 10.753 -15.797 -21.744 1.00 82.94 76 CYS A O 1
ATOM 560 N N . VAL A 1 77 ? 8.595 -16.224 -21.249 1.00 76.69 77 VAL A N 1
ATOM 561 C CA . VAL A 1 77 ? 8.023 -15.587 -22.449 1.00 76.69 77 VAL A CA 1
ATOM 562 C C . VAL A 1 77 ? 7.963 -14.062 -22.321 1.00 76.69 77 VAL A C 1
ATOM 564 O O . VAL A 1 77 ? 8.370 -13.359 -23.236 1.00 76.69 77 VAL A O 1
ATOM 567 N N . SER A 1 78 ? 7.483 -13.543 -21.188 1.00 73.75 78 SER A N 1
ATOM 568 C CA . SER A 1 78 ? 7.175 -12.112 -21.004 1.00 73.75 78 SER A CA 1
ATOM 569 C C . SER A 1 78 ? 8.036 -11.404 -19.951 1.00 73.75 78 SER A C 1
ATOM 571 O O . SER A 1 78 ? 7.882 -10.205 -19.736 1.00 73.75 78 SER A O 1
ATOM 573 N N . GLY A 1 79 ? 8.940 -12.128 -19.286 1.00 82.19 79 GLY A N 1
ATOM 574 C CA . GLY A 1 79 ? 9.690 -11.641 -18.126 1.00 82.19 79 GLY A CA 1
ATOM 575 C C . GLY A 1 79 ? 9.229 -12.263 -16.803 1.00 82.19 79 GLY A C 1
ATOM 576 O O . GLY A 1 79 ? 8.050 -12.547 -16.616 1.00 82.19 79 GLY A O 1
ATOM 577 N N . CYS A 1 80 ? 10.166 -12.504 -15.881 1.00 86.62 80 CYS A N 1
ATOM 578 C CA . CYS A 1 80 ? 9.924 -13.192 -14.607 1.00 86.62 80 CYS A CA 1
ATOM 579 C C . CYS A 1 80 ? 10.856 -12.670 -13.485 1.00 86.62 80 CYS A C 1
ATOM 581 O O . CYS A 1 80 ? 11.777 -11.896 -13.790 1.00 86.62 80 CYS A O 1
ATOM 583 N N . PRO A 1 81 ? 10.666 -13.111 -12.220 1.00 86.94 81 PRO A N 1
ATOM 584 C CA . PRO A 1 81 ? 11.556 -12.818 -11.086 1.00 86.94 81 PRO A CA 1
ATOM 585 C C . PRO A 1 81 ? 13.044 -13.044 -11.346 1.00 86.94 81 PRO A C 1
ATOM 587 O O . PRO A 1 81 ? 13.873 -12.318 -10.813 1.00 86.94 81 PRO A O 1
ATOM 590 N N . SER A 1 82 ? 13.389 -14.016 -12.189 1.00 88.56 82 SER A N 1
ATOM 591 C CA . SER A 1 82 ? 14.781 -14.383 -12.450 1.00 88.56 82 SER A CA 1
ATOM 592 C C . SER A 1 82 ? 15.476 -13.527 -13.510 1.00 88.56 82 SER A C 1
ATOM 594 O O . SER A 1 82 ? 16.670 -13.711 -13.702 1.00 88.56 82 SER A O 1
ATOM 596 N N . CYS A 1 83 ? 14.774 -12.645 -14.236 1.00 90.81 83 CYS A N 1
ATOM 597 C CA . CYS A 1 83 ? 15.397 -11.898 -15.339 1.00 90.81 83 CYS A CA 1
ATOM 598 C C . CYS A 1 83 ? 15.115 -10.392 -15.366 1.00 90.81 83 CYS A C 1
ATOM 600 O O . CYS A 1 83 ? 16.044 -9.623 -15.572 1.00 90.81 83 CYS A O 1
ATOM 602 N N . VAL A 1 84 ? 13.863 -9.951 -15.197 1.00 93.44 84 VAL A N 1
ATOM 603 C CA . VAL A 1 84 ? 13.486 -8.531 -15.403 1.00 93.44 84 VAL A CA 1
ATOM 604 C C . VAL A 1 84 ? 12.652 -7.941 -14.275 1.00 93.44 84 VAL A C 1
ATOM 606 O O . VAL A 1 84 ? 12.335 -6.756 -14.317 1.00 93.44 84 VAL A O 1
ATOM 609 N N . GLN A 1 85 ? 12.247 -8.734 -13.283 1.00 88.12 85 GLN A N 1
ATOM 610 C CA . GLN A 1 85 ? 11.504 -8.210 -12.139 1.00 88.12 85 GLN A CA 1
ATOM 611 C C . GLN A 1 85 ? 12.450 -7.901 -10.979 1.00 88.12 85 GLN A C 1
ATOM 613 O O . GLN A 1 85 ? 13.415 -8.617 -10.722 1.00 88.12 85 GLN A O 1
ATOM 618 N N . SER A 1 86 ? 12.134 -6.840 -10.246 1.00 86.44 86 SER A N 1
ATOM 619 C CA . SER A 1 86 ? 12.816 -6.438 -9.025 1.00 86.44 86 SER A CA 1
ATOM 620 C C . SER A 1 86 ? 11.829 -6.491 -7.853 1.00 86.44 86 SER A C 1
ATOM 622 O O . SER A 1 86 ? 10.752 -5.896 -7.940 1.00 86.44 86 SER A O 1
ATOM 624 N N . PRO A 1 87 ? 12.168 -7.137 -6.720 1.00 75.75 87 PRO A N 1
ATOM 625 C CA . PRO A 1 87 ? 11.335 -7.113 -5.513 1.00 75.75 87 PRO A CA 1
ATOM 626 C C . PRO A 1 87 ? 11.281 -5.729 -4.844 1.00 75.75 87 PRO A C 1
ATOM 628 O O . PRO A 1 87 ? 10.432 -5.498 -3.989 1.00 75.75 87 PRO A O 1
ATOM 631 N N . LYS A 1 88 ? 12.179 -4.810 -5.232 1.00 73.44 88 LYS A N 1
ATOM 632 C CA . LYS A 1 88 ? 12.248 -3.425 -4.735 1.00 73.44 88 LYS A CA 1
ATOM 633 C C . LYS A 1 88 ? 11.683 -2.401 -5.731 1.00 73.44 88 LYS A C 1
ATOM 635 O O . LYS A 1 88 ? 11.843 -1.206 -5.527 1.00 73.44 88 LYS A O 1
ATOM 640 N N . CYS A 1 89 ? 11.060 -2.849 -6.823 1.00 78.44 89 CYS A N 1
ATOM 641 C CA . CYS A 1 89 ? 10.477 -1.949 -7.816 1.00 78.44 89 CYS A CA 1
ATOM 642 C C . CYS A 1 89 ? 9.299 -1.165 -7.213 1.00 78.44 89 CYS A C 1
ATOM 644 O O . CYS A 1 89 ? 8.256 -1.752 -6.918 1.00 78.44 89 CYS A O 1
ATOM 646 N N . GLY A 1 90 ? 9.434 0.160 -7.097 1.00 65.69 90 GLY A N 1
ATOM 647 C CA . GLY A 1 90 ? 8.340 1.043 -6.671 1.00 65.69 90 GLY A CA 1
ATOM 648 C C . GLY A 1 90 ? 7.164 1.078 -7.657 1.00 65.69 90 GLY A C 1
ATOM 649 O O . GLY A 1 90 ? 6.023 1.273 -7.250 1.00 65.69 90 GLY A O 1
ATOM 650 N N . ASN A 1 91 ? 7.420 0.785 -8.937 1.00 60.16 91 ASN A N 1
ATOM 651 C CA . ASN A 1 91 ? 6.414 0.736 -10.004 1.00 60.16 91 ASN A CA 1
ATOM 652 C C . ASN A 1 91 ? 5.737 -0.643 -10.146 1.00 60.16 91 ASN A C 1
ATOM 654 O O . ASN A 1 91 ? 5.045 -0.903 -11.130 1.00 60.16 91 ASN A O 1
ATOM 658 N N . GLY A 1 92 ? 5.958 -1.564 -9.200 1.00 62.78 92 GLY A N 1
ATOM 659 C CA . GLY A 1 92 ? 5.281 -2.863 -9.178 1.00 62.78 92 GLY A CA 1
ATOM 660 C C . GLY A 1 92 ? 5.589 -3.754 -10.383 1.00 62.78 92 GLY A C 1
ATOM 661 O O . GLY A 1 92 ? 4.726 -4.495 -10.838 1.00 62.78 92 GLY A O 1
ATOM 662 N N . ASN A 1 93 ? 6.809 -3.678 -10.927 1.00 76.44 93 ASN A N 1
ATOM 663 C CA . ASN A 1 93 ? 7.229 -4.471 -12.086 1.00 76.44 93 ASN A CA 1
ATOM 664 C C . ASN A 1 93 ? 6.330 -4.277 -13.325 1.00 76.44 93 ASN A C 1
ATOM 666 O O . ASN A 1 93 ? 6.119 -5.209 -14.100 1.00 76.44 93 ASN A O 1
ATOM 670 N N . ASN A 1 94 ? 5.820 -3.059 -13.536 1.00 70.31 94 ASN A N 1
ATOM 671 C CA . ASN A 1 94 ? 4.998 -2.707 -14.691 1.00 70.31 94 ASN A CA 1
ATOM 672 C C . ASN A 1 94 ? 5.285 -1.257 -15.136 1.00 70.31 94 ASN A C 1
ATOM 674 O O . ASN A 1 94 ? 5.293 -0.366 -14.289 1.00 70.31 94 ASN A O 1
ATOM 678 N N . PRO A 1 95 ? 5.508 -0.981 -16.436 1.00 81.56 95 PRO A N 1
ATOM 679 C CA . PRO A 1 95 ? 5.621 -1.930 -17.547 1.00 81.56 95 PRO A CA 1
ATOM 680 C C . PRO A 1 95 ? 6.985 -2.618 -17.594 1.00 81.56 95 PRO A C 1
ATOM 682 O O . PRO A 1 95 ? 8.017 -1.971 -17.425 1.00 81.56 95 PRO A O 1
ATOM 685 N N . LEU A 1 96 ? 6.991 -3.918 -17.890 1.00 86.19 96 LEU A N 1
ATOM 686 C CA . LEU A 1 96 ? 8.195 -4.679 -18.218 1.00 86.19 96 LEU A CA 1
ATOM 687 C C . LEU A 1 96 ? 8.019 -5.331 -19.581 1.00 86.19 96 LEU A C 1
ATOM 689 O O . LEU A 1 96 ? 6.960 -5.858 -19.901 1.00 86.19 96 LEU A O 1
ATOM 693 N N . ASP A 1 97 ? 9.078 -5.280 -20.374 1.00 88.06 97 ASP A N 1
ATOM 694 C CA . ASP A 1 97 ? 9.123 -5.904 -21.688 1.00 88.06 97 ASP A CA 1
ATOM 695 C C . ASP A 1 97 ? 10.531 -6.454 -21.876 1.00 88.06 97 ASP A C 1
ATOM 697 O O . ASP A 1 97 ? 11.495 -5.685 -21.970 1.00 88.06 97 ASP A O 1
ATOM 701 N N . LYS A 1 98 ? 10.626 -7.786 -21.840 1.00 91.00 98 LYS A N 1
ATOM 702 C CA . LYS A 1 98 ? 11.877 -8.537 -21.918 1.00 91.00 98 LYS A CA 1
ATOM 703 C C . LYS A 1 98 ? 12.531 -8.410 -23.291 1.00 91.00 98 LYS A C 1
ATOM 705 O O . LYS A 1 98 ? 13.737 -8.198 -23.349 1.00 91.00 98 LYS A O 1
ATOM 710 N N . ASP A 1 99 ? 11.755 -8.512 -24.366 1.00 91.50 99 ASP A N 1
ATOM 711 C CA . ASP A 1 99 ? 12.285 -8.473 -25.731 1.00 91.50 99 ASP A CA 1
ATOM 712 C C . ASP A 1 99 ? 12.795 -7.068 -26.058 1.00 91.50 99 ASP A C 1
ATOM 714 O O . ASP A 1 99 ? 13.903 -6.902 -26.568 1.00 91.50 99 ASP A O 1
ATOM 718 N N . ALA A 1 100 ? 12.040 -6.036 -25.668 1.00 92.25 100 ALA A N 1
ATOM 719 C CA . ALA A 1 100 ? 12.490 -4.658 -25.803 1.00 92.25 100 ALA A CA 1
ATOM 720 C C . ALA A 1 100 ? 13.709 -4.361 -24.913 1.00 92.25 100 ALA A C 1
ATOM 722 O O . ALA A 1 100 ? 14.568 -3.580 -25.306 1.00 92.25 100 ALA A O 1
ATOM 723 N N . ALA A 1 101 ? 13.804 -4.946 -23.713 1.00 95.75 101 ALA A N 1
ATOM 724 C CA . ALA A 1 101 ? 14.991 -4.801 -22.866 1.00 95.75 101 ALA A CA 1
ATOM 725 C C . ALA A 1 101 ? 16.229 -5.453 -23.493 1.00 95.75 101 ALA A C 1
ATOM 727 O O . ALA A 1 101 ? 17.294 -4.839 -23.491 1.00 95.75 101 ALA A O 1
ATOM 728 N N . LEU A 1 102 ? 16.077 -6.658 -24.055 1.00 95.38 102 LEU A N 1
ATOM 729 C CA . LEU A 1 102 ? 17.146 -7.365 -24.758 1.00 95.38 102 LEU A CA 1
ATOM 730 C C . LEU A 1 102 ? 17.638 -6.553 -25.960 1.00 95.38 102 LEU A C 1
ATOM 732 O O . LEU A 1 102 ? 18.836 -6.325 -26.089 1.00 95.38 102 LEU A O 1
ATOM 736 N N . TRP A 1 103 ? 16.715 -6.041 -26.775 1.00 94.12 103 TRP A N 1
ATOM 737 C CA . TRP A 1 103 ? 17.062 -5.212 -27.927 1.00 94.12 103 TRP A CA 1
ATOM 738 C C . TRP A 1 103 ? 17.805 -3.927 -27.533 1.00 94.12 103 TRP A C 1
ATOM 740 O O . TRP A 1 103 ? 18.809 -3.590 -28.154 1.00 94.12 103 TRP A O 1
ATOM 750 N N . ILE A 1 104 ? 17.365 -3.227 -26.476 1.00 94.25 104 ILE A N 1
ATOM 751 C CA . ILE A 1 104 ? 18.070 -2.029 -25.984 1.00 94.25 104 ILE A CA 1
ATOM 752 C C . ILE A 1 104 ? 19.476 -2.398 -25.489 1.00 94.25 104 ILE A C 1
ATOM 754 O O . ILE A 1 104 ? 20.426 -1.673 -25.773 1.00 94.25 104 ILE A O 1
ATOM 758 N N . ALA A 1 105 ? 19.630 -3.514 -24.767 1.00 94.81 105 ALA A N 1
ATOM 759 C CA . ALA A 1 105 ? 20.933 -3.955 -24.268 1.00 94.81 105 ALA A CA 1
ATOM 760 C C . ALA A 1 105 ? 21.917 -4.263 -25.411 1.00 94.81 105 ALA A C 1
ATOM 762 O O . ALA A 1 105 ? 23.069 -3.836 -25.359 1.00 94.81 105 ALA A O 1
ATOM 763 N N . GLU A 1 106 ? 21.450 -4.943 -26.461 1.00 94.25 106 GLU A N 1
ATOM 764 C CA . GLU A 1 106 ? 22.229 -5.221 -27.674 1.00 94.25 106 GLU A CA 1
ATOM 765 C C . GLU A 1 106 ? 22.584 -3.928 -28.424 1.00 94.25 106 GLU A C 1
ATOM 767 O O . GLU A 1 106 ? 23.739 -3.729 -28.792 1.00 94.25 106 GLU A O 1
ATOM 772 N N . ALA A 1 107 ? 21.633 -3.002 -28.578 1.00 91.94 107 ALA A N 1
ATOM 773 C CA . ALA A 1 107 ? 21.874 -1.717 -29.234 1.00 91.94 107 ALA A CA 1
ATOM 774 C C . ALA A 1 107 ? 22.928 -0.864 -28.502 1.00 91.94 107 ALA A C 1
ATOM 776 O O . ALA A 1 107 ? 23.778 -0.253 -29.152 1.00 91.94 107 ALA A O 1
ATOM 777 N N . LEU A 1 108 ? 22.908 -0.855 -27.162 1.00 91.62 108 LEU A N 1
ATOM 778 C CA . LEU A 1 108 ? 23.905 -0.159 -26.341 1.00 91.62 108 LEU A CA 1
ATOM 779 C C . LEU A 1 108 ? 25.299 -0.793 -26.450 1.00 91.62 108 LEU A C 1
ATOM 781 O O . LEU A 1 108 ? 26.290 -0.066 -26.449 1.00 91.62 108 LEU A O 1
ATOM 785 N N . LEU A 1 109 ? 25.388 -2.124 -26.558 1.00 92.25 109 LEU A N 1
ATOM 786 C CA . LEU A 1 109 ? 26.660 -2.830 -26.765 1.00 92.25 109 LEU A CA 1
ATOM 787 C C . LEU A 1 109 ? 27.249 -2.570 -28.156 1.00 92.25 109 LEU A C 1
ATOM 789 O O . LEU A 1 109 ? 28.462 -2.417 -28.282 1.00 92.25 109 LEU A O 1
ATOM 793 N N . ASP A 1 110 ? 26.390 -2.482 -29.169 1.00 88.88 110 ASP A N 1
ATOM 794 C CA . ASP A 1 110 ? 26.770 -2.207 -30.556 1.00 88.88 110 ASP A CA 1
ATOM 795 C C . ASP A 1 110 ? 27.040 -0.711 -30.823 1.00 88.88 110 ASP A C 1
ATOM 797 O O . ASP A 1 110 ? 27.426 -0.342 -31.932 1.00 88.88 110 ASP A O 1
ATOM 801 N N . GLY A 1 111 ? 26.808 0.170 -29.841 1.00 82.31 111 GLY A N 1
ATOM 802 C CA . GLY A 1 111 ? 26.984 1.618 -29.989 1.00 82.31 111 GLY A CA 1
ATOM 803 C C . GLY A 1 111 ? 25.985 2.276 -30.948 1.00 82.31 111 GLY A C 1
ATOM 804 O O . GLY A 1 111 ? 26.274 3.331 -31.514 1.00 82.31 111 GLY A O 1
ATOM 805 N N . ARG A 1 112 ? 24.810 1.670 -31.159 1.00 76.62 112 ARG A N 1
ATOM 806 C CA . ARG A 1 112 ? 23.780 2.208 -32.061 1.00 76.62 112 ARG A CA 1
ATOM 807 C C . ARG A 1 112 ? 23.010 3.329 -31.367 1.00 76.62 112 ARG A C 1
ATOM 809 O O . ARG A 1 112 ? 22.383 3.109 -30.335 1.00 76.62 112 ARG A O 1
ATOM 816 N N . ALA A 1 113 ? 23.043 4.527 -31.950 1.00 60.72 113 ALA A N 1
ATOM 817 C CA . ALA A 1 113 ? 22.347 5.700 -31.414 1.00 60.72 113 ALA A CA 1
ATOM 818 C C . ALA A 1 113 ? 20.838 5.708 -31.724 1.00 60.72 113 ALA A C 1
ATOM 820 O O . ALA A 1 113 ? 20.068 6.312 -30.980 1.00 60.72 113 ALA A O 1
ATOM 821 N N . GLU A 1 114 ? 20.414 5.032 -32.797 1.00 60.16 114 GLU A N 1
ATOM 822 C CA . GLU A 1 114 ? 19.037 5.039 -33.299 1.00 60.16 114 GLU A CA 1
ATOM 823 C C . GLU A 1 114 ? 18.657 3.669 -33.880 1.00 60.16 114 GLU A C 1
ATOM 825 O O . GLU A 1 114 ? 19.490 2.958 -34.448 1.00 60.16 114 GLU A O 1
ATOM 830 N N . GLY A 1 115 ? 17.387 3.289 -33.735 1.00 60.97 115 GLY A N 1
ATOM 831 C CA . GLY A 1 115 ? 16.844 2.055 -34.291 1.00 60.97 115 GLY A CA 1
ATOM 832 C C . GLY A 1 115 ? 15.399 1.824 -33.862 1.00 60.97 115 GLY A C 1
ATOM 833 O O . GLY A 1 115 ? 14.952 2.338 -32.838 1.00 60.97 115 GLY A O 1
ATOM 834 N N . GLU A 1 116 ? 14.658 1.050 -34.650 1.00 56.16 116 GLU A N 1
ATOM 835 C CA . GLU A 1 116 ? 13.305 0.628 -34.295 1.00 56.16 116 GLU A CA 1
ATOM 836 C C . GLU A 1 116 ? 13.385 -0.736 -33.585 1.00 56.16 116 GLU A C 1
ATOM 838 O O . GLU A 1 116 ? 14.064 -1.641 -34.088 1.00 56.16 116 GLU A O 1
ATOM 843 N N . PRO A 1 117 ? 12.748 -0.912 -32.412 1.00 57.88 117 PRO A N 1
ATOM 844 C CA . PRO A 1 117 ? 12.737 -2.199 -31.728 1.00 57.88 117 PRO A CA 1
ATOM 845 C C . PRO A 1 117 ? 12.087 -3.276 -32.608 1.00 57.88 117 PRO A C 1
ATOM 847 O O . PRO A 1 117 ? 11.250 -2.953 -33.458 1.00 57.88 117 PRO A O 1
ATOM 850 N N . PRO A 1 118 ? 12.420 -4.567 -32.414 1.00 56.41 118 PRO A N 1
ATOM 851 C CA . PRO A 1 118 ? 11.788 -5.648 -33.149 1.00 56.41 118 PRO A CA 1
ATOM 852 C C . PRO A 1 118 ? 10.278 -5.555 -32.952 1.00 56.41 118 PRO A C 1
ATOM 854 O O . PRO A 1 118 ? 9.765 -5.700 -31.841 1.00 56.41 118 PRO A O 1
ATOM 857 N N . ARG A 1 119 ? 9.556 -5.314 -34.050 1.00 47.53 119 ARG A N 1
ATOM 858 C CA . ARG A 1 119 ? 8.098 -5.390 -34.084 1.00 47.53 119 ARG A CA 1
ATOM 859 C C . ARG A 1 119 ? 7.700 -6.851 -33.899 1.00 47.53 119 ARG A C 1
ATOM 861 O O . ARG A 1 119 ? 7.441 -7.561 -34.867 1.00 47.53 119 ARG A O 1
ATOM 868 N N . ARG A 1 120 ? 7.619 -7.325 -32.656 1.00 44.44 120 ARG A N 1
ATOM 869 C CA . ARG A 1 120 ? 6.690 -8.416 -32.380 1.00 44.44 120 ARG A CA 1
ATOM 870 C C . ARG A 1 120 ? 5.298 -7.844 -32.574 1.00 44.44 120 ARG A C 1
ATOM 872 O O . ARG A 1 120 ? 4.952 -6.822 -31.986 1.00 44.44 120 ARG A O 1
ATOM 879 N N . ALA A 1 121 ? 4.503 -8.533 -33.385 1.00 37.78 121 ALA A N 1
ATOM 880 C CA . ALA A 1 121 ? 3.069 -8.510 -33.211 1.00 37.78 121 ALA A CA 1
ATOM 881 C C . ALA A 1 121 ? 2.805 -8.998 -31.783 1.00 37.78 121 ALA A C 1
ATOM 883 O O . ALA A 1 121 ? 2.603 -10.185 -31.539 1.00 37.78 121 ALA A O 1
ATOM 884 N N . THR A 1 122 ? 2.806 -8.092 -30.809 1.00 36.84 122 THR A N 1
ATOM 885 C CA . THR A 1 122 ? 1.822 -8.227 -29.756 1.00 36.84 122 THR A CA 1
ATOM 886 C C . THR A 1 122 ? 0.503 -8.123 -30.501 1.00 36.84 122 THR A C 1
ATOM 888 O O . THR A 1 122 ? -0.006 -7.046 -30.799 1.00 36.84 122 THR A O 1
ATOM 891 N N . THR A 1 123 ? -0.038 -9.274 -30.896 1.00 33.91 123 THR A N 1
ATOM 892 C CA . THR A 1 123 ? -1.476 -9.400 -31.019 1.00 33.91 123 THR A CA 1
ATOM 893 C C . THR A 1 123 ? -2.011 -9.038 -29.638 1.00 33.91 123 THR A C 1
ATOM 895 O O . THR A 1 123 ? -2.231 -9.902 -28.793 1.00 33.91 123 THR A O 1
ATOM 898 N N . PHE A 1 124 ? -2.223 -7.744 -29.395 1.00 36.84 124 PHE A N 1
ATOM 899 C CA . PHE A 1 124 ? -3.500 -7.332 -28.852 1.00 36.84 124 PHE A CA 1
ATOM 900 C C . PHE A 1 124 ? -4.507 -8.048 -29.741 1.00 36.84 124 PHE A C 1
ATOM 902 O O . PHE A 1 124 ? -4.698 -7.659 -30.891 1.00 36.84 124 PHE A O 1
ATOM 909 N N . LEU A 1 125 ? -4.983 -9.210 -29.285 1.00 32.62 125 LEU A N 1
ATOM 910 C CA . LEU A 1 125 ? -6.015 -9.954 -29.984 1.00 32.62 125 LEU A CA 1
ATOM 911 C C . LEU A 1 125 ? -7.125 -8.936 -30.262 1.00 32.62 125 LEU A C 1
ATOM 913 O O . LEU A 1 125 ? -7.680 -8.397 -29.300 1.00 32.62 125 LEU A O 1
ATOM 917 N N . PRO A 1 126 ? -7.417 -8.606 -31.532 1.00 34.31 126 PRO A N 1
ATOM 918 C CA . PRO A 1 126 ? -8.572 -7.781 -31.813 1.00 34.31 126 PRO A CA 1
ATOM 919 C C . PRO A 1 126 ? -9.784 -8.530 -31.262 1.00 34.31 126 PRO A C 1
ATOM 921 O O . PRO A 1 126 ? -9.892 -9.750 -31.418 1.00 34.31 126 PRO A O 1
ATOM 924 N N . ALA A 1 127 ? -10.664 -7.807 -30.568 1.00 36.22 127 ALA A N 1
ATOM 925 C CA . ALA A 1 127 ? -11.892 -8.375 -30.033 1.00 36.22 127 ALA A CA 1
ATOM 926 C C . ALA A 1 127 ? -12.603 -9.191 -31.133 1.00 36.22 127 ALA A C 1
ATOM 928 O O . ALA A 1 127 ? -12.672 -8.722 -32.277 1.00 36.22 127 ALA A O 1
ATOM 929 N N . PRO A 1 128 ? -13.114 -10.401 -30.834 1.00 36.62 128 PRO A N 1
ATOM 930 C CA . PRO A 1 128 ? -13.832 -11.179 -31.831 1.00 36.62 128 PRO A CA 1
ATOM 931 C C . PRO A 1 128 ? -14.981 -10.319 -32.360 1.00 36.62 128 PRO A C 1
ATOM 933 O O . PRO A 1 128 ? -15.753 -9.756 -31.579 1.00 36.62 128 PRO A O 1
ATOM 936 N N . ARG A 1 129 ? -15.060 -10.171 -33.692 1.00 37.97 129 ARG A N 1
ATOM 937 C CA . ARG A 1 129 ? -16.166 -9.460 -34.345 1.00 37.97 129 ARG A CA 1
ATOM 938 C C . ARG A 1 129 ? -17.472 -10.018 -33.797 1.00 37.97 129 ARG A C 1
ATOM 940 O O . ARG A 1 129 ? -17.670 -11.231 -33.819 1.00 37.97 129 ARG A O 1
ATOM 947 N N . ALA A 1 130 ? -18.324 -9.118 -33.311 1.00 39.59 130 ALA A N 1
ATOM 948 C CA . ALA A 1 130 ? -19.628 -9.435 -32.758 1.00 39.59 130 ALA A CA 1
ATOM 949 C C . ALA A 1 130 ? -20.396 -10.349 -33.721 1.00 39.59 130 ALA A C 1
ATOM 951 O O . ALA A 1 130 ? -20.898 -9.909 -34.757 1.00 39.59 130 ALA A O 1
ATOM 952 N N . GLN A 1 131 ? -20.468 -11.636 -33.387 1.00 38.28 131 GLN A N 1
ATOM 953 C CA . GLN A 1 131 ? -21.483 -12.499 -33.961 1.00 38.28 131 GLN A CA 1
ATOM 954 C C . GLN A 1 131 ? -22.820 -12.015 -33.405 1.00 38.28 131 GLN A C 1
ATOM 956 O O . GLN A 1 131 ? -22.936 -11.716 -32.213 1.00 38.28 131 GLN A O 1
ATOM 961 N N . LYS A 1 132 ? -23.808 -11.862 -34.292 1.00 35.38 132 LYS A N 1
ATOM 962 C CA . LYS A 1 132 ? -25.164 -11.463 -33.907 1.00 35.38 132 LYS A CA 1
ATOM 963 C C . LYS A 1 132 ? -25.671 -12.380 -32.782 1.00 35.38 132 LYS A C 1
ATOM 965 O O . LYS A 1 132 ? -25.343 -13.567 -32.798 1.00 35.38 132 LYS A O 1
ATOM 970 N N . PRO A 1 133 ? -26.462 -11.856 -31.828 1.00 35.38 133 PRO A N 1
ATOM 971 C CA . PRO A 1 133 ? -26.907 -12.638 -30.686 1.00 35.38 133 PRO A CA 1
ATOM 972 C C . PRO A 1 133 ? -27.726 -13.828 -31.186 1.00 35.38 133 PRO A C 1
ATOM 974 O O . PRO A 1 133 ? -28.751 -13.643 -31.843 1.00 35.38 133 PRO A O 1
ATOM 977 N N . VAL A 1 134 ? -27.269 -15.043 -30.886 1.00 36.34 134 VAL A N 1
ATOM 978 C CA . VAL A 1 134 ? -28.099 -16.238 -31.032 1.00 36.34 134 VAL A CA 1
ATOM 979 C C . VAL A 1 134 ? -29.175 -16.154 -29.954 1.00 36.34 134 VAL A C 1
ATOM 981 O O . VAL A 1 134 ? -28.883 -15.890 -28.785 1.00 36.34 134 VAL A O 1
ATOM 984 N N . SER A 1 135 ? -30.429 -16.305 -30.370 1.00 41.12 135 SER A N 1
ATOM 985 C CA . SER A 1 135 ? -31.598 -16.271 -29.498 1.00 41.12 135 SER A CA 1
ATOM 986 C C . SER A 1 135 ? -31.455 -17.260 -28.345 1.00 41.12 135 SER A C 1
ATOM 988 O O . SER A 1 135 ? -31.069 -18.410 -28.545 1.00 41.12 135 SER A O 1
ATOM 990 N N . ARG A 1 136 ? -31.808 -16.779 -27.152 1.00 43.53 136 ARG A N 1
ATOM 991 C CA . ARG A 1 136 ? -31.892 -17.495 -25.876 1.00 43.53 136 ARG A CA 1
ATOM 992 C C . ARG A 1 136 ? -32.602 -18.849 -26.060 1.00 43.53 136 ARG A C 1
ATOM 994 O O . ARG A 1 136 ? -33.824 -18.893 -26.126 1.00 43.53 136 ARG A O 1
ATOM 1001 N N . ALA A 1 137 ? -31.834 -19.929 -26.142 1.00 41.62 137 ALA A N 1
ATOM 1002 C CA . ALA A 1 137 ? -32.318 -21.285 -25.919 1.00 41.62 137 ALA A CA 1
ATOM 1003 C C . ALA A 1 137 ? -31.837 -21.726 -24.531 1.00 41.62 137 ALA A C 1
ATOM 1005 O O . ALA A 1 137 ? -30.707 -21.431 -24.139 1.00 41.62 137 ALA A O 1
ATOM 1006 N N . GLU A 1 138 ? -32.746 -22.335 -23.775 1.00 41.88 138 GLU A N 1
ATOM 1007 C CA . GLU A 1 138 ? -32.612 -22.720 -22.370 1.00 41.88 138 GLU A CA 1
ATOM 1008 C C . GLU A 1 138 ? -31.301 -23.458 -22.074 1.00 41.88 138 GLU A C 1
ATOM 1010 O O . GLU A 1 138 ? -30.998 -24.500 -22.652 1.00 41.88 138 GLU A O 1
ATOM 1015 N N . VAL A 1 139 ? -30.529 -22.918 -21.130 1.00 37.62 139 VAL A N 1
ATOM 1016 C CA . VAL A 1 139 ? -29.398 -23.623 -20.523 1.00 37.62 139 VAL A CA 1
ATOM 1017 C C . VAL A 1 139 ? -29.973 -24.518 -19.419 1.00 37.62 139 VAL A C 1
ATOM 1019 O O . VAL A 1 139 ? -30.616 -23.983 -18.511 1.00 37.62 139 VAL A O 1
ATOM 1022 N N . PRO A 1 140 ? -29.789 -25.850 -19.462 1.00 39.94 140 PRO A N 1
ATOM 1023 C CA . PRO A 1 140 ? -30.312 -26.735 -18.430 1.00 39.94 140 PRO A CA 1
ATOM 1024 C C . PRO A 1 140 ? -29.550 -26.531 -17.113 1.00 39.94 140 PRO A C 1
ATOM 1026 O O . PRO A 1 140 ? -28.349 -26.253 -17.104 1.00 39.94 140 PRO A O 1
ATOM 1029 N N . ALA A 1 141 ? -30.266 -26.655 -15.994 1.00 39.41 141 ALA A N 1
ATOM 1030 C CA . ALA A 1 141 ? -29.714 -26.477 -14.654 1.00 39.41 141 ALA A CA 1
ATOM 1031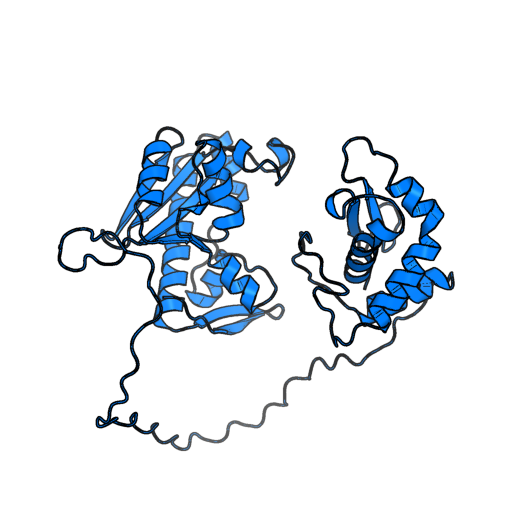 C C . ALA A 1 141 ? -28.590 -27.495 -14.353 1.00 39.41 141 ALA A C 1
ATOM 1033 O O . ALA A 1 141 ? -28.668 -28.644 -14.799 1.00 39.41 141 ALA A O 1
ATOM 1034 N N . PRO A 1 142 ? -27.550 -27.105 -13.591 1.00 36.75 142 PRO A N 1
ATOM 1035 C CA . PRO A 1 142 ? -26.453 -28.003 -13.244 1.00 36.75 142 PRO A CA 1
ATOM 1036 C C . PRO A 1 142 ? -26.919 -29.139 -12.311 1.00 36.75 142 PRO A C 1
ATOM 1038 O O . PRO A 1 142 ? -27.843 -28.939 -11.516 1.00 36.75 142 PRO A O 1
ATOM 1041 N N . PRO A 1 143 ? -26.284 -30.326 -12.376 1.00 37.69 143 PRO A N 1
ATOM 1042 C CA . PRO A 1 143 ? -26.670 -31.470 -11.556 1.00 37.69 143 PRO A CA 1
ATOM 1043 C C . PRO A 1 143 ? -26.317 -31.253 -10.073 1.00 37.69 143 PRO A C 1
ATOM 1045 O O . PRO A 1 143 ? -25.369 -30.523 -9.761 1.00 37.69 143 PRO A O 1
ATOM 1048 N N . PRO A 1 144 ? -27.046 -31.898 -9.143 1.00 38.03 144 PRO A N 1
ATOM 1049 C CA . PRO A 1 144 ? -26.737 -31.822 -7.722 1.00 38.03 144 PRO A CA 1
ATOM 1050 C C . PRO A 1 144 ? -25.426 -32.565 -7.393 1.00 38.03 144 PRO A C 1
ATOM 1052 O O . PRO A 1 144 ? -25.052 -33.506 -8.100 1.00 38.03 144 PRO A O 1
ATOM 1055 N N . PRO A 1 145 ? -24.724 -32.172 -6.313 1.00 32.69 145 PRO A N 1
ATOM 1056 C CA . PRO A 1 145 ? -23.454 -32.782 -5.934 1.00 32.69 145 PRO A CA 1
ATOM 1057 C C . PRO A 1 145 ? -23.625 -34.247 -5.486 1.00 32.69 145 PRO A C 1
ATOM 1059 O O . PRO A 1 145 ? -24.670 -34.608 -4.931 1.00 32.69 145 PRO A O 1
ATOM 1062 N N . PRO A 1 146 ? -22.603 -35.101 -5.688 1.00 30.31 146 PRO A N 1
ATOM 1063 C CA . PRO A 1 146 ? -22.673 -36.511 -5.328 1.00 30.31 146 PRO A CA 1
ATOM 1064 C C . PRO A 1 146 ? -22.699 -36.698 -3.806 1.00 30.31 146 PRO A C 1
ATOM 1066 O O . PRO A 1 146 ? -21.924 -36.089 -3.067 1.00 30.31 146 PRO A O 1
ATOM 1069 N N . ARG A 1 147 ? -23.583 -37.584 -3.337 1.00 34.00 147 ARG A N 1
ATOM 1070 C CA . ARG A 1 147 ? -23.593 -38.076 -1.953 1.00 34.00 147 ARG A CA 1
ATOM 1071 C C . ARG A 1 147 ? -22.535 -39.168 -1.807 1.00 34.00 147 ARG A C 1
ATOM 1073 O O . ARG A 1 147 ? -22.622 -40.188 -2.484 1.00 34.00 147 ARG A O 1
ATOM 1080 N N . LEU A 1 148 ? -21.574 -38.976 -0.908 1.00 29.81 148 LEU A N 1
ATOM 1081 C CA . LEU A 1 148 ? -20.608 -40.008 -0.529 1.00 29.81 148 LEU A CA 1
ATOM 1082 C C . LEU A 1 148 ? -21.136 -40.803 0.674 1.00 29.81 148 LEU A C 1
ATOM 1084 O O . LEU A 1 148 ? -21.284 -40.271 1.772 1.00 29.81 148 LEU A O 1
ATOM 1088 N N . MET A 1 149 ? -21.448 -42.076 0.421 1.00 26.86 149 MET A N 1
ATOM 1089 C CA . MET A 1 149 ? -21.612 -43.138 1.419 1.00 26.86 149 MET A CA 1
ATOM 1090 C C . MET A 1 149 ? -20.235 -43.612 1.908 1.00 26.86 149 MET A C 1
ATOM 1092 O O . MET A 1 149 ? -19.257 -43.554 1.1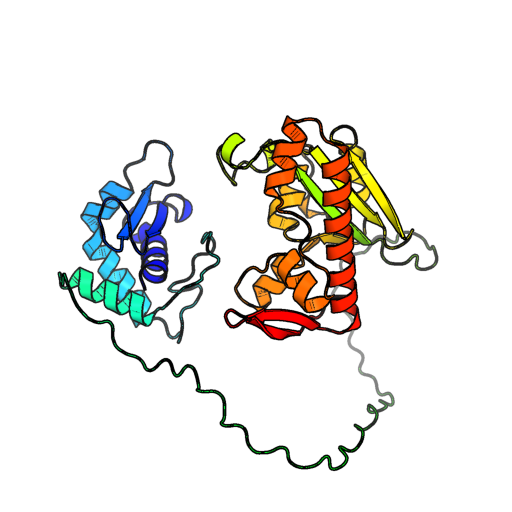67 1.00 26.86 149 MET A O 1
ATOM 1096 N N . GLY A 1 150 ? -20.185 -44.044 3.170 1.00 26.92 150 GLY A N 1
ATOM 1097 C CA . GLY A 1 150 ? -18.967 -44.323 3.928 1.00 26.92 150 GLY A CA 1
ATOM 1098 C C . GLY A 1 150 ? -18.122 -45.521 3.479 1.00 26.92 150 GLY A C 1
ATOM 1099 O O . GLY A 1 150 ? -18.557 -46.394 2.735 1.00 26.92 150 GLY A O 1
ATOM 1100 N N . GLY A 1 151 ? -16.900 -45.545 4.010 1.00 24.77 151 GLY A N 1
ATOM 1101 C CA . GLY A 1 151 ? -15.907 -46.609 3.864 1.00 24.77 151 GLY A CA 1
ATOM 1102 C C . GLY A 1 151 ? -14.538 -46.069 4.269 1.00 24.77 151 GLY A C 1
ATOM 1103 O O . GLY A 1 151 ? -13.992 -45.216 3.577 1.00 24.77 151 GLY A O 1
ATOM 1104 N N . GLY A 1 152 ? -14.048 -46.476 5.440 1.00 23.67 152 GLY A N 1
ATOM 1105 C CA . GLY A 1 152 ? -12.861 -45.913 6.076 1.00 23.67 152 GLY A CA 1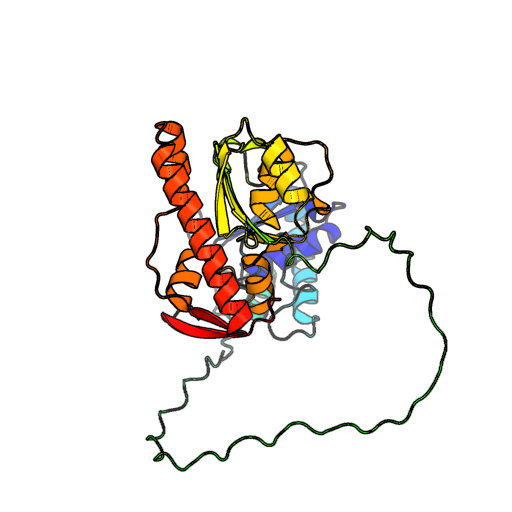
ATOM 1106 C C . GLY A 1 152 ? -11.539 -46.509 5.601 1.00 23.67 152 GLY A C 1
ATOM 1107 O O . GLY A 1 152 ? -11.510 -47.594 5.034 1.00 23.67 152 GLY A O 1
ATOM 1108 N N . TYR A 1 153 ? -10.460 -45.792 5.919 1.00 24.80 153 TYR A N 1
ATOM 1109 C CA . TYR A 1 153 ? -9.108 -46.319 6.088 1.00 24.80 153 TYR A CA 1
ATOM 1110 C C . TYR A 1 153 ? -8.433 -45.532 7.215 1.00 24.80 153 TYR A C 1
ATOM 1112 O O . TYR A 1 153 ? -8.299 -44.310 7.143 1.00 24.80 153 TYR A O 1
ATOM 1120 N N . GLU A 1 154 ? -8.074 -46.248 8.276 1.00 25.45 154 GLU A N 1
ATOM 1121 C CA . GLU A 1 154 ? -7.290 -45.766 9.408 1.00 25.45 154 GLU A CA 1
ATOM 1122 C C . GLU A 1 154 ? -5.807 -45.694 9.020 1.00 25.45 154 GLU A C 1
ATOM 1124 O O . GLU A 1 154 ? -5.262 -46.647 8.469 1.00 25.45 154 GLU A O 1
ATOM 1129 N N . HIS A 1 155 ? -5.153 -44.578 9.347 1.00 28.66 155 HIS A N 1
ATOM 1130 C CA . HIS A 1 155 ? -3.727 -44.519 9.670 1.00 28.66 155 HIS A CA 1
ATOM 1131 C C . HIS A 1 155 ? -3.495 -43.331 10.623 1.00 28.66 155 HIS A C 1
ATOM 1133 O O . HIS A 1 155 ? -3.885 -42.200 10.335 1.00 28.66 155 HIS A O 1
ATOM 1139 N N . GLU A 1 156 ? -2.919 -43.634 11.786 1.00 27.17 156 GLU A N 1
ATOM 1140 C CA . GLU A 1 156 ? -2.647 -42.735 12.918 1.00 27.17 156 GLU A CA 1
ATOM 1141 C C . GLU A 1 156 ? -1.567 -41.650 12.640 1.00 27.17 156 GLU A C 1
ATOM 1143 O O . GLU A 1 156 ? -0.881 -41.707 11.617 1.00 27.17 156 GLU A O 1
ATOM 1148 N N . PRO A 1 157 ? -1.439 -40.619 13.510 1.00 29.19 157 PRO A N 1
ATOM 1149 C CA . PRO A 1 157 ? -1.222 -39.230 13.105 1.00 29.19 157 PRO A CA 1
ATOM 1150 C C . PRO A 1 157 ? 0.236 -38.744 13.158 1.00 29.19 157 PRO A C 1
ATOM 1152 O O . PRO A 1 157 ? 1.063 -39.215 13.934 1.00 29.19 157 PRO A O 1
ATOM 1155 N N . VAL A 1 158 ? 0.516 -37.685 12.392 1.00 30.09 158 VAL A N 1
ATOM 1156 C CA . VAL A 1 158 ? 1.731 -36.861 12.526 1.00 30.09 158 VAL A CA 1
ATOM 1157 C C . VAL A 1 158 ? 1.496 -35.804 13.627 1.00 30.09 158 VAL A C 1
ATOM 1159 O O . VAL A 1 158 ? 0.400 -35.241 13.672 1.00 30.09 158 VAL A O 1
ATOM 1162 N N . PRO A 1 159 ? 2.458 -35.505 14.527 1.00 31.02 159 PRO A N 1
ATOM 1163 C CA . PRO A 1 159 ? 2.200 -34.711 15.730 1.00 31.02 159 PRO A CA 1
ATOM 1164 C C . PRO A 1 159 ? 1.818 -33.256 15.428 1.00 31.02 159 PRO A C 1
ATOM 1166 O O . PRO A 1 159 ? 2.581 -32.499 14.828 1.00 31.02 159 PRO A O 1
ATOM 1169 N N . THR A 1 160 ? 0.644 -32.853 15.910 1.00 31.17 160 THR A N 1
ATOM 1170 C CA . THR A 1 160 ? 0.150 -31.472 15.905 1.00 31.17 160 THR A CA 1
ATOM 1171 C C . THR A 1 160 ? 0.815 -30.666 17.031 1.00 31.17 160 THR A C 1
ATOM 1173 O O . THR A 1 160 ? 0.856 -31.147 18.166 1.00 31.17 160 THR A O 1
ATOM 1176 N N . PRO A 1 161 ? 1.272 -29.419 16.801 1.00 31.62 161 PRO A N 1
ATOM 1177 C CA . PRO A 1 161 ? 1.680 -28.537 17.888 1.00 31.62 161 PRO A CA 1
ATOM 1178 C C . PRO A 1 161 ? 0.481 -28.231 18.793 1.00 31.62 161 PRO A C 1
ATOM 1180 O O . PRO A 1 161 ? -0.587 -27.824 18.330 1.00 31.62 161 PRO A O 1
ATOM 1183 N N . VAL A 1 162 ? 0.668 -28.442 20.093 1.00 30.39 162 VAL A N 1
ATOM 1184 C CA . VAL A 1 162 ? -0.340 -28.303 21.149 1.00 30.39 162 VAL A CA 1
ATOM 1185 C C . VAL A 1 162 ? -0.953 -26.896 21.148 1.00 30.39 162 VAL A C 1
ATOM 1187 O O . VAL A 1 162 ? -0.305 -25.917 21.517 1.00 30.39 162 VAL A O 1
ATOM 1190 N N . ARG A 1 163 ? -2.237 -26.796 20.780 1.00 33.88 163 ARG A N 1
ATOM 1191 C CA . ARG A 1 163 ? -3.078 -25.632 21.085 1.00 33.88 163 ARG A CA 1
ATOM 1192 C C . ARG A 1 163 ? -3.443 -25.676 22.566 1.00 33.88 163 ARG A C 1
ATOM 1194 O O . ARG A 1 163 ? -4.096 -26.617 23.010 1.00 33.88 163 ARG A O 1
ATOM 1201 N N . ARG A 1 164 ? -3.063 -24.649 23.331 1.00 36.53 164 ARG A N 1
ATOM 1202 C CA . ARG A 1 164 ? -3.676 -24.407 24.643 1.00 36.53 164 ARG A CA 1
ATOM 1203 C C . ARG A 1 164 ? -5.122 -23.969 24.423 1.00 36.53 164 ARG A C 1
ATOM 1205 O O . ARG A 1 164 ? -5.374 -23.006 23.705 1.00 36.53 164 ARG A O 1
ATOM 1212 N N . ALA A 1 165 ? -6.042 -24.715 25.022 1.00 33.09 165 ALA A N 1
ATOM 1213 C CA . ALA A 1 165 ? -7.460 -24.414 25.051 1.00 33.09 165 ALA A CA 1
ATOM 1214 C C . ALA A 1 165 ? -7.705 -23.069 25.751 1.00 33.09 165 ALA A C 1
ATOM 1216 O O . ALA A 1 165 ? -7.311 -22.893 26.905 1.00 33.09 165 ALA A O 1
ATOM 1217 N N . SER A 1 166 ? -8.380 -22.144 25.073 1.00 38.81 166 SER A N 1
ATOM 1218 C CA . SER A 1 166 ? -9.240 -21.183 25.753 1.00 38.81 166 SER A CA 1
ATOM 1219 C C . SER A 1 166 ? -10.577 -21.879 26.011 1.00 38.81 166 SER A C 1
ATOM 1221 O O . SER A 1 166 ? -11.173 -22.499 25.131 1.00 38.81 166 SER A O 1
ATOM 1223 N N . SER A 1 167 ? -10.971 -21.864 27.277 1.00 38.69 167 SER A N 1
ATOM 1224 C CA . SER A 1 167 ? -12.189 -22.449 27.826 1.00 38.69 167 SER A CA 1
ATOM 1225 C C . SER A 1 167 ? -13.449 -21.946 27.121 1.00 38.69 167 SER A C 1
ATOM 1227 O O . SER A 1 167 ? -13.515 -20.793 26.699 1.00 38.69 167 SER A O 1
ATOM 1229 N N . GLY A 1 168 ? -14.448 -22.827 27.039 1.00 45.12 168 GLY A N 1
ATOM 1230 C CA . GLY A 1 168 ? -15.679 -22.646 26.282 1.00 45.12 168 GLY A CA 1
ATOM 1231 C C . GLY A 1 168 ? -16.450 -21.359 26.578 1.00 45.12 168 GLY A C 1
ATOM 1232 O O . GLY A 1 168 ? -16.917 -21.136 27.690 1.00 45.12 168 GLY A O 1
ATOM 1233 N N . LEU A 1 169 ? -16.667 -20.596 25.511 1.00 38.25 169 LEU A N 1
ATOM 1234 C CA . LEU A 1 169 ? -17.896 -19.864 25.234 1.00 38.25 169 LEU A CA 1
ATOM 1235 C C . LEU A 1 169 ? -18.410 -20.373 23.873 1.00 38.25 169 LEU A C 1
ATOM 1237 O O . LEU A 1 169 ? -17.616 -20.817 23.042 1.00 38.25 169 LEU A O 1
ATOM 1241 N N . ALA A 1 170 ? -19.727 -20.343 23.647 1.00 36.84 170 ALA A N 1
ATOM 1242 C CA . ALA A 1 170 ? -20.322 -20.565 22.321 1.00 36.84 170 ALA A CA 1
ATOM 1243 C C . ALA A 1 170 ? -19.596 -19.709 21.257 1.00 36.84 170 ALA A C 1
ATOM 1245 O O . ALA A 1 170 ? -19.045 -18.675 21.639 1.00 36.84 170 ALA A O 1
ATOM 1246 N N . PRO A 1 171 ? -19.558 -20.090 19.962 1.00 43.28 171 PRO A N 1
ATOM 1247 C CA . PRO A 1 171 ? -18.748 -19.371 18.987 1.00 43.28 171 PRO A CA 1
ATOM 1248 C C . PRO A 1 171 ? -19.308 -17.958 18.798 1.00 43.28 171 PRO A C 1
ATOM 1250 O O . PRO A 1 171 ? -20.221 -17.732 18.006 1.00 43.28 171 PRO A O 1
ATOM 1253 N N . ALA A 1 172 ? -18.764 -17.001 19.550 1.00 55.25 172 ALA A N 1
ATOM 1254 C CA . ALA A 1 172 ? -18.768 -15.608 19.160 1.00 55.25 172 ALA A CA 1
ATOM 1255 C C . ALA A 1 172 ? -18.152 -15.566 17.756 1.00 55.25 172 ALA A C 1
ATOM 1257 O O . ALA A 1 172 ? -17.165 -16.263 17.498 1.00 55.25 172 ALA A O 1
ATOM 1258 N N . GLY A 1 173 ? -18.781 -14.844 16.826 1.00 65.38 173 GLY A N 1
ATOM 1259 C CA . GLY A 1 173 ? -18.227 -14.688 15.481 1.00 65.38 173 GLY A CA 1
ATOM 1260 C C . GLY A 1 173 ? -16.768 -14.221 15.548 1.00 65.38 173 GLY A C 1
ATOM 1261 O O . GLY A 1 173 ? -16.401 -13.525 16.492 1.00 65.38 173 GLY A O 1
ATOM 1262 N N . GLU A 1 174 ? -15.952 -14.627 14.568 1.00 84.38 174 GLU A N 1
ATOM 1263 C CA . GLU A 1 174 ? -14.551 -14.188 14.422 1.00 84.38 174 GLU A CA 1
ATOM 1264 C C . GLU A 1 174 ? -14.471 -12.669 14.631 1.00 84.38 174 GLU A C 1
ATOM 1266 O O . GLU A 1 174 ? -15.115 -11.912 13.895 1.00 84.38 174 GLU A O 1
ATOM 1271 N N . LEU A 1 175 ? -13.714 -12.218 15.640 1.00 90.56 175 LEU A N 1
ATOM 1272 C CA . LEU A 1 175 ? -13.557 -10.796 15.931 1.00 90.56 175 LEU A CA 1
ATOM 1273 C C . LEU A 1 175 ? -12.720 -10.165 14.819 1.00 90.56 175 LEU A C 1
ATOM 1275 O O . LEU A 1 175 ? -11.490 -10.154 14.866 1.00 90.56 175 LEU A O 1
ATOM 1279 N N . THR A 1 176 ? -13.413 -9.658 13.805 1.00 95.44 176 THR A N 1
ATOM 1280 C CA . THR A 1 176 ? -12.812 -8.999 12.651 1.00 95.44 176 THR A CA 1
ATOM 1281 C C . THR A 1 176 ? -12.937 -7.492 12.804 1.00 95.44 176 THR A C 1
ATOM 1283 O O . THR A 1 176 ? -14.047 -6.967 12.939 1.00 95.44 176 THR A O 1
ATOM 1286 N N . LEU A 1 177 ? -11.802 -6.802 12.749 1.00 98.00 177 LEU A N 1
ATOM 1287 C CA . LEU A 1 177 ? -11.746 -5.346 12.675 1.00 98.00 177 LEU A CA 1
ATOM 1288 C C . LEU A 1 177 ? -11.418 -4.913 11.247 1.00 98.00 177 LEU A C 1
ATOM 1290 O O . LEU A 1 177 ? -10.582 -5.532 10.595 1.00 98.00 177 LEU A O 1
ATOM 1294 N N . ILE A 1 178 ? -12.057 -3.852 10.763 1.00 98.50 178 ILE A N 1
ATOM 1295 C CA . ILE A 1 178 ? -11.595 -3.106 9.585 1.00 98.50 178 ILE A CA 1
ATOM 1296 C C . ILE A 1 178 ? -10.851 -1.875 10.096 1.00 98.50 178 ILE A C 1
ATOM 1298 O O . ILE A 1 178 ? -11.354 -1.244 11.022 1.00 98.50 178 ILE A O 1
ATOM 1302 N N . LEU A 1 179 ? -9.688 -1.557 9.535 1.00 98.56 179 LEU A N 1
ATOM 1303 C CA . LEU A 1 179 ? -8.821 -0.460 9.964 1.00 98.56 179 LEU A CA 1
ATOM 1304 C C . LEU A 1 179 ? -8.430 0.416 8.775 1.00 98.56 179 LEU A C 1
ATOM 1306 O O . LEU A 1 179 ? -8.138 -0.106 7.698 1.00 98.56 179 LEU A O 1
ATOM 1310 N N . ASP A 1 180 ? -8.354 1.715 9.043 1.00 98.00 180 ASP A N 1
ATOM 1311 C CA . ASP A 1 180 ? -7.619 2.699 8.253 1.00 98.00 180 ASP A CA 1
ATOM 1312 C C . ASP A 1 180 ? -6.977 3.738 9.195 1.00 98.00 180 ASP A C 1
ATOM 1314 O O . ASP A 1 180 ? -7.497 3.984 10.298 1.00 98.00 180 ASP A O 1
ATOM 1318 N N . VAL A 1 181 ? -5.834 4.307 8.799 1.00 97.31 181 VAL A N 1
ATOM 1319 C CA . VAL A 1 181 ? -5.114 5.339 9.560 1.00 97.31 181 VAL A CA 1
ATOM 1320 C C . VAL A 1 181 ? -4.781 6.562 8.714 1.00 97.31 181 VAL A C 1
ATOM 1322 O O . VAL A 1 181 ? -4.341 6.466 7.573 1.00 97.31 181 VAL A O 1
ATOM 1325 N N . GLU A 1 182 ? -4.851 7.724 9.353 1.00 96.06 182 GLU A N 1
ATOM 1326 C CA . GLU A 1 182 ? -4.408 8.999 8.801 1.00 96.06 182 GLU A CA 1
ATOM 1327 C C . GLU A 1 182 ? -3.163 9.488 9.535 1.00 96.06 182 GLU A C 1
ATOM 1329 O O . GLU A 1 182 ? -3.023 9.300 10.750 1.00 96.06 182 GLU A O 1
ATOM 1334 N N . THR A 1 183 ? -2.246 10.137 8.816 1.00 96.31 183 THR A N 1
ATOM 1335 C CA . THR A 1 183 ? -0.949 10.548 9.370 1.00 96.31 183 THR A CA 1
ATOM 1336 C C . THR A 1 183 ? -0.837 12.049 9.604 1.00 96.31 183 THR A C 1
ATOM 1338 O O . THR A 1 183 ? -1.523 12.857 8.985 1.00 96.31 183 THR A O 1
ATOM 1341 N N . GLN A 1 184 ? 0.059 12.445 10.510 1.00 96.50 184 GLN A N 1
ATOM 1342 C CA . GLN A 1 184 ? 0.330 13.862 10.791 1.00 96.50 184 GLN A CA 1
ATOM 1343 C C . GLN A 1 184 ? 1.299 14.490 9.786 1.00 96.50 184 GLN A C 1
ATOM 1345 O O . GLN A 1 184 ? 1.340 15.711 9.628 1.00 96.50 184 GLN A O 1
ATOM 1350 N N . ARG A 1 185 ? 2.148 13.660 9.174 1.00 95.56 185 ARG A N 1
ATOM 1351 C CA . ARG A 1 185 ? 3.230 14.072 8.278 1.00 95.56 185 ARG A CA 1
ATOM 1352 C C . ARG A 1 185 ? 3.199 13.244 7.006 1.00 95.56 185 ARG A C 1
ATOM 1354 O O . ARG A 1 185 ? 2.823 12.069 7.025 1.00 95.56 185 ARG A O 1
ATOM 1361 N N . SER A 1 186 ? 3.623 13.857 5.910 1.00 91.81 186 SER A N 1
ATOM 1362 C CA . SER A 1 186 ? 3.825 13.190 4.630 1.00 91.81 186 SER A CA 1
ATOM 1363 C C . SER A 1 186 ? 5.126 12.384 4.619 1.00 91.81 186 SER A C 1
ATOM 1365 O O . SER A 1 186 ? 6.018 12.591 5.445 1.00 91.81 186 SER A O 1
ATOM 1367 N N . ALA A 1 187 ? 5.270 11.500 3.627 1.00 86.81 187 ALA A N 1
ATOM 1368 C CA . ALA A 1 187 ? 6.528 10.801 3.378 1.00 86.81 187 ALA A CA 1
ATOM 1369 C C . ALA A 1 187 ? 7.690 11.782 3.125 1.00 86.81 187 ALA A C 1
ATOM 1371 O O . ALA A 1 187 ? 8.812 11.521 3.539 1.00 86.81 187 ALA A O 1
ATOM 1372 N N . GLU A 1 188 ? 7.437 12.922 2.479 1.00 91.19 188 GLU A N 1
ATOM 1373 C CA . GLU A 1 188 ? 8.457 13.943 2.205 1.00 91.19 188 GLU A CA 1
ATOM 1374 C C . GLU A 1 188 ? 8.950 14.604 3.498 1.00 91.19 188 GLU A C 1
ATOM 1376 O O . GLU A 1 188 ? 10.153 14.763 3.691 1.00 91.19 188 GLU A O 1
ATOM 1381 N N . GLU A 1 189 ? 8.034 14.917 4.418 1.00 94.19 189 GLU A N 1
ATOM 1382 C CA . GLU A 1 189 ? 8.345 15.562 5.702 1.00 94.19 189 GLU A CA 1
ATOM 1383 C C . GLU A 1 189 ? 9.181 14.673 6.631 1.00 94.19 189 GLU A C 1
ATOM 1385 O O . GLU A 1 189 ? 9.936 15.184 7.457 1.00 94.19 189 GLU A O 1
ATOM 1390 N N . VAL A 1 190 ? 9.076 13.350 6.486 1.00 94.25 190 VAL A N 1
ATOM 1391 C CA . VAL A 1 190 ? 9.874 12.379 7.253 1.00 94.25 190 VAL A CA 1
ATOM 1392 C C . VAL A 1 190 ? 11.119 11.898 6.510 1.00 94.25 190 VAL A C 1
ATOM 1394 O O . VAL A 1 190 ? 11.855 11.061 7.023 1.00 94.25 190 VAL A O 1
ATOM 1397 N N . GLY A 1 191 ? 11.393 12.410 5.307 1.00 91.19 191 GLY A N 1
ATOM 1398 C CA . GLY A 1 191 ? 12.583 12.051 4.528 1.00 91.19 191 GLY A CA 1
ATOM 1399 C C . GLY A 1 191 ? 12.457 10.773 3.689 1.00 91.19 191 GLY A C 1
ATOM 1400 O O . GLY A 1 191 ? 13.469 10.241 3.236 1.00 91.19 191 GLY A O 1
ATOM 1401 N N . GLY A 1 192 ? 11.240 10.284 3.452 1.00 83.75 192 GLY A N 1
ATOM 1402 C CA . GLY A 1 192 ? 10.910 9.219 2.503 1.00 83.75 192 GLY A CA 1
ATOM 1403 C C . GLY A 1 192 ? 10.086 8.072 3.098 1.00 83.75 192 GLY A C 1
ATOM 1404 O O . GLY A 1 192 ? 9.925 7.938 4.308 1.00 83.75 192 GLY A O 1
ATOM 1405 N N . TRP A 1 193 ? 9.587 7.192 2.225 1.00 81.94 193 TRP A N 1
ATOM 1406 C CA . TRP A 1 193 ? 8.743 6.035 2.578 1.00 81.94 193 TRP A CA 1
ATOM 1407 C C . TRP A 1 193 ? 9.442 4.961 3.425 1.00 81.94 193 TRP A C 1
ATOM 1409 O O . TRP A 1 193 ? 8.801 4.038 3.914 1.00 81.94 193 TRP A O 1
ATOM 1419 N N . GLN A 1 194 ? 10.756 5.039 3.606 1.00 87.19 194 GLN A N 1
ATOM 1420 C CA . GLN A 1 194 ? 11.481 4.195 4.553 1.00 87.19 194 GLN A CA 1
ATOM 1421 C C . GLN A 1 194 ? 11.249 4.617 6.015 1.00 87.19 194 GLN A C 1
ATOM 1423 O O . GLN A 1 194 ? 11.440 3.802 6.914 1.00 87.19 194 GLN A O 1
ATOM 1428 N N . ASN A 1 195 ? 10.774 5.848 6.238 1.00 92.81 195 ASN A N 1
ATOM 1429 C CA . ASN A 1 195 ? 10.548 6.448 7.553 1.00 92.81 195 ASN A CA 1
ATOM 1430 C C . ASN A 1 195 ? 9.049 6.536 7.899 1.00 92.81 195 ASN A C 1
ATOM 1432 O O . ASN A 1 195 ? 8.622 7.439 8.612 1.00 92.81 195 ASN A O 1
ATOM 1436 N N . ILE A 1 196 ? 8.224 5.598 7.408 1.00 92.12 196 ILE A N 1
ATOM 1437 C CA . ILE A 1 196 ? 6.778 5.562 7.711 1.00 92.12 196 ILE A CA 1
ATOM 1438 C C . ILE A 1 196 ? 6.465 5.644 9.222 1.00 92.12 196 ILE A C 1
ATOM 1440 O O . ILE A 1 196 ? 5.547 6.383 9.577 1.00 92.12 196 ILE A O 1
ATOM 1444 N N . PRO A 1 197 ? 7.212 4.985 10.136 1.00 96.06 197 PRO A N 1
ATOM 1445 C CA . PRO A 1 197 ? 6.979 5.132 11.577 1.00 96.06 197 PRO A CA 1
ATOM 1446 C C . PRO A 1 197 ? 7.049 6.583 12.086 1.00 96.06 197 PRO A C 1
ATOM 1448 O O . PRO A 1 197 ? 6.371 6.931 13.050 1.00 96.06 197 PRO A O 1
ATOM 1451 N N . ASP A 1 198 ? 7.821 7.450 11.424 1.00 96.94 198 ASP A N 1
ATOM 1452 C CA . ASP A 1 198 ? 7.988 8.855 11.807 1.00 96.94 198 ASP A CA 1
ATOM 1453 C C . ASP A 1 198 ? 6.852 9.757 11.294 1.00 96.94 198 ASP A C 1
ATOM 1455 O O . ASP A 1 198 ? 6.806 10.947 11.637 1.00 96.94 198 ASP A O 1
ATOM 1459 N N . MET A 1 199 ? 5.932 9.212 10.479 1.00 96.44 199 MET A N 1
ATOM 1460 C CA . MET A 1 199 ? 4.797 9.955 9.910 1.00 96.44 199 MET A CA 1
ATOM 1461 C C . MET A 1 199 ? 3.758 10.339 10.967 1.00 96.44 199 MET A C 1
ATOM 1463 O O . MET A 1 199 ? 3.046 11.325 10.774 1.00 96.44 199 MET A O 1
ATOM 1467 N N . LYS A 1 200 ? 3.749 9.617 12.098 1.00 97.31 200 LYS A N 1
ATOM 1468 C CA . LYS A 1 200 ? 2.848 9.771 13.248 1.00 97.31 200 LYS A CA 1
ATOM 1469 C C . LYS A 1 200 ? 1.363 9.612 12.917 1.00 97.31 200 LYS A C 1
ATOM 1471 O O . LYS A 1 200 ? 0.899 9.969 11.843 1.00 97.31 200 LYS A O 1
ATOM 1476 N N . LEU A 1 201 ? 0.604 9.104 13.876 1.00 97.81 201 LEU A N 1
ATOM 1477 C CA . LEU A 1 201 ? -0.836 8.910 13.801 1.00 97.81 201 LEU A CA 1
ATOM 1478 C C . LEU A 1 201 ? -1.564 10.238 14.044 1.00 97.81 201 LEU A C 1
ATOM 1480 O O . LEU A 1 201 ? -1.428 10.820 15.117 1.00 97.81 201 LEU A O 1
ATOM 1484 N N . ALA A 1 202 ? -2.350 10.714 13.081 1.00 96.25 202 ALA A N 1
ATOM 1485 C CA . ALA A 1 202 ? -3.321 11.782 13.316 1.00 96.25 202 ALA A CA 1
ATOM 1486 C C . ALA A 1 202 ? -4.563 11.198 14.006 1.00 96.25 202 ALA A C 1
ATOM 1488 O O . ALA A 1 202 ? -4.909 11.584 15.126 1.00 96.25 202 ALA A O 1
ATOM 1489 N N . LEU A 1 203 ? -5.181 10.210 13.357 1.00 97.44 203 LEU A N 1
ATOM 1490 C CA . LEU A 1 203 ? -6.232 9.365 13.913 1.00 97.44 203 LEU A CA 1
ATOM 1491 C C . LEU A 1 203 ? -6.309 8.038 13.154 1.00 97.44 203 LEU A C 1
ATOM 1493 O O . LEU A 1 203 ? -5.798 7.919 12.045 1.00 97.44 203 LEU A O 1
ATOM 1497 N N . ALA A 1 204 ? -6.960 7.050 13.753 1.00 98.31 204 ALA A N 1
ATOM 1498 C CA . ALA A 1 204 ? -7.359 5.807 13.111 1.00 98.31 204 ALA A CA 1
ATOM 1499 C C . ALA A 1 204 ? -8.852 5.584 13.321 1.00 98.31 204 ALA A C 1
ATOM 1501 O O . ALA A 1 204 ? -9.390 5.919 14.382 1.00 98.31 204 ALA A O 1
ATOM 1502 N N . VAL A 1 205 ? -9.506 4.945 12.359 1.00 98.38 205 VAL A N 1
ATOM 1503 C CA . VAL A 1 205 ? -10.879 4.470 12.524 1.00 98.38 205 VAL A CA 1
ATOM 1504 C C . VAL A 1 205 ? -10.890 2.952 12.443 1.00 98.38 205 VAL A C 1
ATOM 1506 O O . VAL A 1 205 ? -10.264 2.349 11.574 1.00 98.38 205 VAL A O 1
ATOM 1509 N N . THR A 1 206 ? -11.615 2.322 13.367 1.00 98.50 206 THR A N 1
ATOM 1510 C CA . THR A 1 206 ? -11.894 0.888 13.318 1.00 98.50 206 THR A CA 1
ATOM 1511 C C . THR A 1 206 ? -13.385 0.621 13.171 1.00 98.50 206 THR A C 1
ATOM 1513 O O . THR A 1 206 ? -14.209 1.342 13.733 1.00 98.50 206 THR A O 1
ATOM 1516 N N . TYR A 1 207 ? -13.739 -0.431 12.435 1.00 97.88 207 TYR A N 1
ATOM 1517 C CA . TYR A 1 207 ? -15.087 -1.001 12.418 1.00 97.88 207 TYR A CA 1
ATOM 1518 C C . TYR A 1 207 ? -15.060 -2.423 12.970 1.00 97.88 207 TYR A C 1
ATOM 1520 O O . TYR A 1 207 ? -14.352 -3.281 12.439 1.00 97.88 207 TYR A O 1
ATOM 1528 N N . ASN A 1 208 ? -15.851 -2.685 14.006 1.00 94.62 208 ASN A N 1
ATOM 1529 C CA . ASN A 1 208 ? -15.971 -4.003 14.618 1.00 94.62 208 ASN A CA 1
ATOM 1530 C C . ASN A 1 208 ? -17.129 -4.784 13.986 1.00 94.62 208 ASN A C 1
ATOM 1532 O O . ASN A 1 208 ? -18.287 -4.400 14.132 1.00 94.62 208 ASN A O 1
ATOM 1536 N N . GLN A 1 209 ? -16.841 -5.907 13.320 1.00 87.44 209 GLN A N 1
ATOM 1537 C CA . GLN A 1 209 ? -17.883 -6.706 12.660 1.00 87.44 209 GLN A CA 1
ATOM 1538 C C . GLN A 1 209 ? -18.854 -7.399 13.627 1.00 87.44 209 GLN A C 1
ATOM 1540 O O . GLN A 1 209 ? -19.974 -7.711 13.233 1.00 87.44 209 GLN A O 1
ATOM 1545 N N . VAL A 1 210 ? -18.453 -7.643 14.878 1.00 85.19 210 VAL A N 1
ATOM 1546 C CA . VAL A 1 210 ? -19.305 -8.294 15.885 1.00 85.19 210 VAL A CA 1
ATOM 1547 C C . VAL A 1 210 ? -20.311 -7.301 16.458 1.00 85.19 210 VAL A C 1
ATOM 1549 O O . VAL A 1 210 ? -21.493 -7.619 16.555 1.00 85.19 210 VAL A O 1
ATOM 1552 N N . THR A 1 211 ? -19.861 -6.096 16.820 1.00 87.81 211 THR A N 1
ATOM 1553 C CA . THR A 1 211 ? -20.742 -5.064 17.399 1.00 87.81 211 THR A CA 1
ATOM 1554 C C . THR A 1 211 ? -21.391 -4.169 16.346 1.00 87.81 211 THR A C 1
ATOM 1556 O O . THR A 1 211 ? -22.374 -3.499 16.639 1.00 87.81 211 THR A O 1
ATOM 1559 N N . SER A 1 212 ? -20.894 -4.190 15.105 1.00 89.50 212 SER A N 1
ATOM 1560 C CA . SER A 1 212 ? -21.274 -3.269 14.025 1.00 89.50 212 SER A CA 1
ATOM 1561 C C . SER A 1 212 ? -21.017 -1.792 14.345 1.00 89.50 212 SER A C 1
ATOM 1563 O O . SER A 1 212 ? -21.693 -0.912 13.811 1.00 89.50 212 SER A O 1
ATOM 1565 N N . GLU A 1 213 ? -20.028 -1.507 15.191 1.00 92.69 213 GLU A N 1
ATOM 1566 C CA . GLU A 1 213 ? -19.713 -0.152 15.646 1.00 92.69 213 GLU A CA 1
ATOM 1567 C C . GLU A 1 213 ? -18.419 0.379 15.031 1.00 92.69 213 GLU A C 1
ATOM 1569 O O . GLU A 1 213 ? -17.447 -0.356 14.839 1.00 92.69 213 GLU A O 1
ATOM 1574 N N . PHE A 1 214 ? -18.420 1.687 14.771 1.00 94.75 214 PHE A N 1
ATOM 1575 C CA . PHE A 1 214 ? -17.220 2.453 14.456 1.00 94.75 214 PHE A CA 1
ATOM 1576 C C . PHE A 1 214 ? -16.606 3.020 15.728 1.00 94.75 214 PHE A C 1
ATOM 1578 O O . PHE A 1 214 ? -17.326 3.473 16.620 1.00 94.75 214 PHE A O 1
ATOM 1585 N N . LYS A 1 215 ? -15.278 3.067 15.770 1.00 96.62 215 LYS A N 1
ATOM 1586 C CA . LYS A 1 215 ? -14.530 3.712 16.843 1.00 96.62 215 LYS A CA 1
ATOM 1587 C C . LYS A 1 215 ? -13.366 4.507 16.269 1.00 96.62 215 LYS A C 1
ATOM 1589 O O . LYS A 1 215 ? -12.547 3.965 15.531 1.00 96.62 215 LYS A O 1
ATOM 1594 N N . THR A 1 216 ? -13.293 5.775 16.651 1.00 97.62 216 THR A N 1
ATOM 1595 C CA . THR A 1 216 ? -12.195 6.681 16.305 1.00 97.62 216 THR A CA 1
ATOM 1596 C C . THR A 1 216 ? -11.161 6.671 17.425 1.00 97.62 216 THR A C 1
ATOM 1598 O O . THR A 1 216 ? -11.510 6.735 18.605 1.00 97.62 216 THR A O 1
ATOM 1601 N N . HIS A 1 217 ? -9.889 6.581 17.056 1.00 97.81 217 HIS A N 1
ATOM 1602 C CA . HIS A 1 217 ? -8.746 6.595 17.959 1.00 97.81 217 HIS A CA 1
ATOM 1603 C C . HIS A 1 217 ? -7.822 7.740 17.566 1.00 97.81 217 HIS A C 1
ATOM 1605 O O . HIS A 1 217 ? -7.338 7.778 16.439 1.00 97.81 217 HIS A O 1
ATOM 1611 N N . TYR A 1 218 ? -7.551 8.657 18.486 1.00 95.94 218 TYR A N 1
ATOM 1612 C CA . TYR A 1 218 ? -6.566 9.713 18.267 1.00 95.94 218 TYR A CA 1
ATOM 1613 C C . TYR A 1 218 ? -5.166 9.225 18.654 1.00 95.94 218 TYR A C 1
ATOM 1615 O O . TYR A 1 218 ? -5.020 8.153 19.240 1.00 95.94 218 TYR A O 1
ATOM 1623 N N . GLU A 1 219 ? -4.126 10.026 18.397 1.00 96.62 219 GLU A N 1
ATOM 1624 C CA . GLU A 1 219 ? -2.745 9.683 18.787 1.00 96.62 219 GLU A CA 1
ATOM 1625 C C . GLU A 1 219 ? -2.628 9.259 20.265 1.00 96.62 219 GLU A C 1
ATOM 1627 O O . GLU A 1 219 ? -1.975 8.270 20.588 1.00 96.62 219 GLU A O 1
ATOM 1632 N N . LYS A 1 220 ? -3.332 9.956 21.167 1.00 96.12 220 LYS A N 1
ATOM 1633 C CA . LYS A 1 220 ? -3.365 9.649 22.610 1.00 96.12 220 LYS A CA 1
ATOM 1634 C C . LYS A 1 220 ? -3.992 8.288 22.952 1.00 96.12 220 LYS A C 1
ATOM 1636 O O . LYS A 1 220 ? -3.792 7.791 24.054 1.00 96.12 220 LYS A O 1
ATOM 1641 N N . ASP A 1 221 ? -4.769 7.714 22.035 1.00 96.00 221 ASP A N 1
ATOM 1642 C CA . ASP A 1 221 ? -5.515 6.466 22.214 1.00 96.00 221 ASP A CA 1
ATOM 1643 C C . ASP A 1 221 ? -4.803 5.269 21.547 1.00 96.00 221 ASP A C 1
ATOM 1645 O O . ASP A 1 221 ? -5.372 4.173 21.474 1.00 96.00 221 ASP A O 1
ATOM 1649 N N . VAL A 1 222 ? -3.568 5.456 21.054 1.00 96.12 222 VAL A N 1
ATOM 1650 C CA . VAL A 1 222 ? -2.825 4.453 20.270 1.00 96.12 222 VAL A CA 1
ATOM 1651 C C . VAL A 1 222 ? -2.594 3.146 21.028 1.00 96.12 222 VAL A C 1
ATOM 1653 O O . VAL A 1 222 ? -2.739 2.074 20.448 1.00 96.12 222 VAL A O 1
ATOM 1656 N N . ASP A 1 223 ? -2.341 3.200 22.337 1.00 91.56 223 ASP A N 1
ATOM 1657 C CA . ASP A 1 223 ? -2.176 1.994 23.156 1.00 91.56 223 ASP A CA 1
ATOM 1658 C C . ASP A 1 223 ? -3.452 1.146 23.154 1.00 91.56 223 ASP A C 1
ATOM 1660 O O . ASP A 1 223 ? -3.410 -0.082 23.048 1.00 91.56 223 ASP A O 1
ATOM 1664 N N . ARG A 1 224 ? -4.617 1.805 23.216 1.00 92.75 224 ARG A N 1
ATOM 1665 C CA . ARG A 1 224 ? -5.906 1.119 23.163 1.00 92.75 224 ARG A CA 1
ATOM 1666 C C . ARG A 1 224 ? -6.175 0.548 21.776 1.00 92.75 224 ARG A C 1
ATOM 1668 O O . ARG A 1 224 ? -6.679 -0.569 21.695 1.00 92.75 224 ARG A O 1
ATOM 1675 N N . LEU A 1 225 ? -5.833 1.284 20.718 1.00 97.00 225 LEU A N 1
ATOM 1676 C CA . LEU A 1 225 ? -5.913 0.793 19.343 1.00 97.00 225 LEU A CA 1
ATOM 1677 C C . LEU A 1 225 ? -5.063 -0.472 19.171 1.00 97.00 225 LEU A C 1
ATOM 1679 O O . LEU A 1 225 ? -5.581 -1.496 18.745 1.00 97.00 225 LEU A O 1
ATOM 1683 N N . LEU A 1 226 ? -3.788 -0.435 19.565 1.00 95.38 226 LEU A N 1
ATOM 1684 C CA . LEU A 1 226 ? -2.868 -1.571 19.460 1.00 95.38 226 LEU A CA 1
ATOM 1685 C C . LEU A 1 226 ? -3.381 -2.811 20.205 1.00 95.38 226 LEU A C 1
ATOM 1687 O O . LEU A 1 226 ? -3.273 -3.923 19.687 1.00 95.38 226 LEU A O 1
ATOM 1691 N N . LEU A 1 227 ? -3.973 -2.631 21.391 1.00 88.31 227 LEU A N 1
ATOM 1692 C CA . LEU A 1 227 ? -4.625 -3.716 22.129 1.00 88.31 227 LEU A CA 1
ATOM 1693 C C . LEU A 1 227 ? -5.837 -4.276 21.376 1.00 88.31 227 LEU A C 1
ATOM 1695 O O . LEU A 1 227 ? -5.943 -5.493 21.235 1.00 88.31 227 LEU A O 1
ATOM 1699 N N . ASP A 1 228 ? -6.720 -3.410 20.870 1.00 91.38 228 ASP A N 1
ATOM 1700 C CA . ASP A 1 228 ? -7.902 -3.824 20.106 1.00 91.38 228 ASP A CA 1
ATOM 1701 C C . ASP A 1 228 ? -7.476 -4.621 18.842 1.00 91.38 228 ASP A C 1
ATOM 1703 O O . ASP A 1 228 ? -8.022 -5.694 18.579 1.00 91.38 228 ASP A O 1
ATOM 1707 N N . LEU A 1 229 ? -6.435 -4.175 18.121 1.00 96.06 229 LEU A N 1
ATOM 1708 C CA . LEU A 1 229 ? -5.881 -4.865 16.943 1.00 96.06 229 LEU A CA 1
ATOM 1709 C C . LEU A 1 229 ? -5.211 -6.206 17.281 1.00 96.06 229 LEU A C 1
ATOM 1711 O O . LEU A 1 229 ? -5.359 -7.173 16.536 1.00 96.06 229 LEU A O 1
ATOM 1715 N N . ALA A 1 230 ? -4.472 -6.282 18.389 1.00 90.31 230 ALA A N 1
ATOM 1716 C CA . ALA A 1 230 ? -3.807 -7.512 18.819 1.00 90.31 230 ALA A CA 1
ATOM 1717 C C . ALA A 1 230 ? -4.795 -8.573 19.334 1.00 90.31 230 ALA A C 1
ATOM 1719 O O . ALA A 1 230 ? -4.512 -9.769 19.250 1.00 90.31 230 ALA A O 1
ATOM 1720 N N . MET A 1 231 ? -5.935 -8.142 19.882 1.00 87.88 231 MET A N 1
ATOM 1721 C CA . MET A 1 231 ? -7.005 -9.025 20.353 1.00 87.88 231 MET A CA 1
ATOM 1722 C C . MET A 1 231 ? -7.927 -9.513 19.233 1.00 87.88 231 MET A C 1
ATOM 1724 O O . MET A 1 231 ? -8.613 -10.517 19.423 1.00 87.88 231 MET A O 1
ATOM 1728 N N . ALA A 1 232 ? -7.960 -8.825 18.091 1.00 92.62 232 ALA A N 1
ATOM 1729 C CA . ALA A 1 232 ? -8.749 -9.243 16.945 1.00 92.62 232 ALA A CA 1
ATOM 1730 C C . ALA A 1 232 ? -8.251 -10.584 16.383 1.00 92.62 232 ALA A C 1
ATOM 1732 O O . ALA A 1 232 ? -7.049 -10.835 16.258 1.00 92.62 232 ALA A O 1
ATOM 1733 N N . ASP A 1 233 ? -9.186 -11.446 15.984 1.00 94.19 233 ASP A N 1
ATOM 1734 C CA . ASP A 1 233 ? -8.854 -12.662 15.242 1.00 94.19 233 ASP A CA 1
ATOM 1735 C C . ASP A 1 233 ? -8.281 -12.316 13.861 1.00 94.19 233 ASP A C 1
ATOM 1737 O O . ASP A 1 233 ? -7.423 -13.043 13.342 1.00 94.19 233 ASP A O 1
ATOM 1741 N N . ARG A 1 234 ? -8.741 -11.188 13.296 1.00 96.00 234 ARG A N 1
ATOM 1742 C CA . ARG A 1 234 ? -8.302 -10.639 12.015 1.00 96.00 234 ARG A CA 1
ATOM 1743 C C . ARG A 1 234 ? -8.474 -9.123 11.946 1.00 96.00 234 ARG A C 1
ATOM 1745 O O . ARG A 1 234 ? -9.485 -8.585 12.391 1.00 96.00 234 ARG A O 1
ATOM 1752 N N . VAL A 1 235 ? -7.529 -8.452 11.295 1.00 98.25 235 VAL A N 1
ATOM 1753 C CA . VAL A 1 235 ? -7.618 -7.030 10.942 1.00 98.25 235 VAL A CA 1
ATOM 1754 C C . VAL A 1 235 ? -7.573 -6.889 9.426 1.00 98.25 235 VAL A C 1
ATOM 1756 O O . VAL A 1 235 ? -6.646 -7.366 8.782 1.00 98.25 235 VAL A O 1
ATOM 1759 N N . ILE A 1 236 ? -8.570 -6.255 8.832 1.00 98.44 236 ILE A N 1
ATOM 1760 C CA . ILE A 1 236 ? -8.665 -6.034 7.390 1.00 98.44 236 ILE A CA 1
ATOM 1761 C C . ILE A 1 236 ? -8.388 -4.563 7.109 1.00 98.44 236 ILE A C 1
ATOM 1763 O O . ILE A 1 236 ? -8.900 -3.696 7.807 1.00 98.44 236 ILE A O 1
ATOM 1767 N N . GLY A 1 237 ? -7.637 -4.281 6.054 1.00 98.06 237 GLY A N 1
ATOM 1768 C CA . GLY A 1 237 ? -7.458 -2.916 5.573 1.00 98.06 237 GLY A CA 1
ATOM 1769 C C . GLY A 1 237 ? -7.056 -2.885 4.105 1.00 98.06 237 GLY A C 1
ATOM 1770 O O . GLY A 1 237 ? -6.994 -3.925 3.433 1.00 98.06 237 GLY A O 1
ATOM 1771 N N . TYR A 1 238 ? -6.770 -1.688 3.603 1.00 96.31 238 TYR A N 1
ATOM 1772 C CA . TYR A 1 238 ? -6.355 -1.471 2.223 1.00 96.31 238 TYR A CA 1
ATOM 1773 C C . TYR A 1 238 ? -4.935 -0.912 2.186 1.00 96.31 238 TYR A C 1
ATOM 1775 O O . TYR A 1 238 ? -4.727 0.241 2.523 1.00 96.31 238 TYR A O 1
ATOM 1783 N N . ASN A 1 239 ? -3.952 -1.710 1.747 1.00 94.75 239 ASN A N 1
ATOM 1784 C CA . ASN A 1 239 ? -2.519 -1.397 1.889 1.00 94.75 239 ASN A CA 1
ATOM 1785 C C . ASN A 1 239 ? -2.001 -1.430 3.347 1.00 94.75 239 ASN A C 1
ATOM 1787 O O . ASN A 1 239 ? -0.906 -0.929 3.621 1.00 94.75 239 ASN A O 1
ATOM 1791 N N . ILE A 1 240 ? -2.755 -2.072 4.246 1.00 97.12 240 ILE A N 1
ATOM 1792 C CA . ILE A 1 240 ? -2.522 -2.131 5.697 1.00 97.12 240 ILE A CA 1
ATOM 1793 C C . ILE A 1 240 ? -1.135 -2.660 6.083 1.00 97.12 240 ILE A C 1
ATOM 1795 O O . ILE A 1 240 ? -0.494 -2.137 6.995 1.00 97.12 240 ILE A O 1
ATOM 1799 N N . ASP A 1 241 ? -0.608 -3.641 5.344 1.00 93.94 241 ASP A N 1
ATOM 1800 C CA . ASP A 1 241 ? 0.692 -4.254 5.646 1.00 93.94 241 ASP A CA 1
ATOM 1801 C C . ASP A 1 241 ? 1.865 -3.319 5.327 1.00 93.94 241 ASP A C 1
ATOM 1803 O O . ASP A 1 241 ? 2.962 -3.451 5.876 1.00 93.94 241 ASP A O 1
ATOM 1807 N N . ARG A 1 242 ? 1.657 -2.395 4.384 1.00 92.06 242 ARG A N 1
ATOM 1808 C CA . ARG A 1 242 ? 2.700 -1.514 3.846 1.00 92.06 242 ARG A CA 1
ATOM 1809 C C . ARG A 1 242 ? 2.571 -0.072 4.307 1.00 92.06 242 ARG A C 1
ATOM 1811 O O . ARG A 1 242 ? 3.463 0.710 3.989 1.00 92.06 242 ARG A O 1
ATOM 1818 N N . PHE A 1 243 ? 1.501 0.275 5.012 1.00 94.31 243 PHE A N 1
ATOM 1819 C CA . PHE A 1 243 ? 1.256 1.636 5.459 1.00 94.31 243 PHE A CA 1
ATOM 1820 C C . PHE A 1 243 ? 0.806 1.685 6.918 1.00 94.31 243 PHE A C 1
ATOM 1822 O O . PHE A 1 243 ? 1.619 2.024 7.773 1.00 94.31 243 PHE A O 1
ATOM 1829 N N . ASP A 1 244 ? -0.417 1.262 7.220 1.00 97.38 244 ASP A N 1
ATOM 1830 C CA . ASP A 1 244 ? -1.039 1.415 8.536 1.00 97.38 244 ASP A CA 1
ATOM 1831 C C . ASP A 1 244 ? -0.246 0.747 9.666 1.00 97.38 244 ASP A C 1
ATOM 1833 O O . ASP A 1 244 ? 0.108 1.390 10.655 1.00 97.38 244 ASP A O 1
ATOM 1837 N N . ILE A 1 245 ? 0.105 -0.536 9.514 1.00 96.88 245 ILE A N 1
ATOM 1838 C CA . ILE A 1 245 ? 0.898 -1.252 10.525 1.00 96.88 245 ILE A CA 1
ATOM 1839 C C . ILE A 1 245 ? 2.291 -0.617 10.690 1.00 96.88 245 ILE A C 1
ATOM 1841 O O . ILE A 1 245 ? 2.705 -0.390 11.831 1.00 96.88 245 ILE A O 1
ATOM 1845 N N . PRO A 1 246 ? 3.030 -0.280 9.612 1.00 95.75 246 P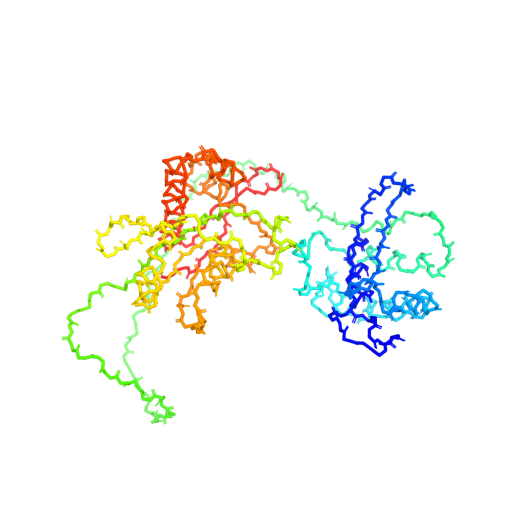RO A N 1
ATOM 1846 C CA . PRO A 1 246 ? 4.256 0.509 9.723 1.00 95.75 246 PRO A CA 1
ATOM 1847 C C . PRO A 1 246 ? 4.113 1.866 10.429 1.00 95.75 246 PRO A C 1
ATOM 1849 O O . PRO A 1 246 ? 5.025 2.221 11.173 1.00 95.75 246 PRO A O 1
ATOM 1852 N N . VAL A 1 247 ? 3.009 2.605 10.255 1.00 96.69 247 VAL A N 1
ATOM 1853 C CA . VAL A 1 247 ? 2.760 3.858 11.001 1.00 96.69 247 VAL A CA 1
ATOM 1854 C C . VAL A 1 247 ? 2.651 3.551 12.495 1.00 96.69 247 VAL A C 1
ATOM 1856 O O . VAL A 1 247 ? 3.342 4.156 13.315 1.00 96.69 247 VAL A O 1
ATOM 1859 N N . LEU A 1 248 ? 1.843 2.551 12.859 1.00 97.31 248 LEU A N 1
ATOM 1860 C CA . LEU A 1 248 ? 1.632 2.155 14.255 1.00 97.31 248 LEU A CA 1
ATOM 1861 C C . LEU A 1 248 ? 2.893 1.581 14.918 1.00 97.31 248 LEU A C 1
ATOM 1863 O O . LEU A 1 248 ? 3.055 1.684 16.134 1.00 97.31 248 LEU A O 1
ATOM 1867 N N . LYS A 1 249 ? 3.832 1.041 14.132 1.00 94.44 249 LYS A N 1
ATOM 1868 C CA . LYS A 1 249 ? 5.139 0.582 14.625 1.00 94.44 249 LYS A CA 1
ATOM 1869 C C . LYS A 1 249 ? 5.949 1.704 15.287 1.00 94.44 249 LYS A C 1
ATOM 1871 O O . LYS A 1 249 ? 6.761 1.414 16.159 1.00 94.44 249 LYS A O 1
ATOM 1876 N N . GLY A 1 250 ? 5.713 2.970 14.929 1.00 93.69 250 GLY A N 1
ATOM 1877 C CA . GLY A 1 250 ? 6.354 4.122 15.575 1.00 93.69 250 GLY A CA 1
ATOM 1878 C C . GLY A 1 250 ? 5.986 4.303 17.053 1.00 93.69 250 GLY A C 1
ATOM 1879 O O . GLY A 1 250 ? 6.699 4.991 17.779 1.00 93.69 250 GLY A O 1
ATOM 1880 N N . TYR A 1 251 ? 4.911 3.658 17.516 1.00 95.44 251 TYR A N 1
ATOM 1881 C CA . TYR A 1 251 ? 4.356 3.839 18.860 1.00 95.44 251 TYR A CA 1
ATOM 1882 C C . TYR A 1 251 ? 4.651 2.690 19.821 1.00 95.44 251 TYR A C 1
ATOM 1884 O O . TYR A 1 251 ? 4.339 2.791 21.004 1.00 95.44 251 TYR A O 1
ATOM 1892 N N . THR A 1 252 ? 5.239 1.588 19.353 1.00 92.31 252 THR A N 1
ATOM 1893 C CA . THR A 1 252 ? 5.458 0.424 20.212 1.00 92.31 252 THR A CA 1
ATOM 1894 C C . THR A 1 252 ? 6.711 -0.362 19.841 1.00 92.31 252 THR A C 1
ATOM 1896 O O . THR A 1 252 ? 6.991 -0.569 18.660 1.00 92.31 252 THR A O 1
ATOM 1899 N N . PRO A 1 253 ? 7.464 -0.867 20.837 1.00 85.50 253 PRO A N 1
ATOM 1900 C CA . PRO A 1 253 ? 8.541 -1.820 20.595 1.00 85.50 253 PRO A CA 1
ATOM 1901 C C . PRO A 1 253 ? 8.021 -3.242 20.325 1.00 85.50 253 PRO A C 1
ATOM 1903 O O . PRO A 1 253 ? 8.821 -4.147 20.084 1.00 85.50 253 PRO A O 1
ATOM 1906 N N . TRP A 1 254 ? 6.708 -3.484 20.426 1.00 86.12 254 TRP A N 1
ATOM 1907 C CA . TRP A 1 254 ? 6.128 -4.809 20.233 1.00 86.12 254 TRP A CA 1
ATOM 1908 C C . TRP A 1 254 ? 6.211 -5.264 18.779 1.00 86.12 254 TRP A C 1
ATOM 1910 O O . TRP A 1 254 ? 6.071 -4.489 17.834 1.00 86.12 254 TRP A O 1
ATOM 1920 N N . ASP A 1 255 ? 6.391 -6.570 18.606 1.00 85.75 255 ASP A N 1
ATOM 1921 C CA . ASP A 1 255 ? 6.354 -7.194 17.292 1.00 85.75 255 ASP A CA 1
ATOM 1922 C C . ASP A 1 255 ? 4.911 -7.257 16.766 1.00 85.75 255 ASP A C 1
ATOM 1924 O O . ASP A 1 255 ? 4.123 -8.134 17.138 1.00 85.75 255 ASP A O 1
ATOM 1928 N N . LEU A 1 256 ? 4.580 -6.312 15.883 1.00 88.94 256 LEU A N 1
ATOM 1929 C CA . LEU A 1 256 ? 3.267 -6.203 15.249 1.00 88.94 256 LEU A CA 1
ATOM 1930 C C . LEU A 1 256 ? 2.996 -7.292 14.201 1.00 88.94 256 LEU A C 1
ATOM 1932 O O . LEU A 1 256 ? 1.861 -7.404 13.749 1.00 88.94 256 LEU A O 1
ATOM 1936 N N . SER A 1 257 ? 3.970 -8.148 13.860 1.00 85.81 257 SER A N 1
ATOM 1937 C CA . SER A 1 257 ? 3.744 -9.282 12.944 1.00 85.81 257 SER A CA 1
ATOM 1938 C C . SER A 1 257 ? 2.729 -10.304 13.475 1.00 85.81 257 SER A C 1
ATOM 1940 O O . SER A 1 257 ? 2.224 -11.141 12.728 1.00 85.81 257 SER A O 1
ATOM 1942 N N . ARG A 1 258 ? 2.412 -10.233 14.773 1.00 82.44 258 ARG A N 1
ATOM 1943 C CA . ARG A 1 258 ? 1.387 -11.054 15.428 1.00 82.44 258 ARG A CA 1
ATOM 1944 C C . ARG A 1 258 ? -0.039 -10.613 15.109 1.00 82.44 258 ARG A C 1
ATOM 1946 O O . ARG A 1 258 ? -0.958 -11.410 15.302 1.00 82.44 258 ARG A O 1
ATOM 1953 N N . ILE A 1 259 ? -0.231 -9.377 14.647 1.00 91.50 259 ILE A N 1
ATOM 1954 C CA . ILE A 1 259 ? -1.536 -8.898 14.192 1.00 91.50 259 ILE A CA 1
ATOM 1955 C C . ILE A 1 259 ? -1.861 -9.635 12.896 1.00 91.50 259 ILE A C 1
ATOM 1957 O O . ILE A 1 259 ? -1.114 -9.582 11.922 1.00 91.50 259 ILE A O 1
ATOM 1961 N N . ARG A 1 260 ? -2.979 -10.362 12.892 1.00 93.75 260 ARG A N 1
ATOM 1962 C CA . ARG A 1 260 ? -3.399 -11.166 11.744 1.00 93.75 260 ARG A CA 1
ATOM 1963 C C . ARG A 1 260 ? -4.082 -10.284 10.713 1.00 93.75 260 ARG A C 1
ATOM 1965 O O . ARG A 1 260 ? -5.301 -10.136 10.725 1.00 93.75 260 ARG A O 1
ATOM 1972 N N . THR A 1 261 ? -3.288 -9.687 9.838 1.00 97.12 261 THR A N 1
ATOM 1973 C CA . THR A 1 261 ? -3.797 -8.795 8.804 1.00 97.12 261 THR A CA 1
ATOM 1974 C C . THR A 1 261 ? -4.355 -9.547 7.594 1.00 97.12 261 THR A C 1
ATOM 1976 O O . THR A 1 261 ? -3.946 -10.660 7.251 1.00 97.12 261 THR A O 1
ATOM 1979 N N . PHE A 1 262 ? -5.309 -8.912 6.922 1.00 97.94 262 PHE A N 1
ATOM 1980 C CA . PHE A 1 262 ? -5.727 -9.230 5.568 1.00 97.94 262 PHE A CA 1
ATOM 1981 C C . PHE A 1 262 ? -5.746 -7.939 4.743 1.00 97.94 262 PHE A C 1
ATOM 1983 O O . PHE A 1 262 ? -6.645 -7.108 4.871 1.00 97.94 262 PHE A O 1
ATOM 1990 N N . ASP A 1 263 ? -4.731 -7.778 3.899 1.00 97.69 263 ASP A N 1
ATOM 1991 C CA . ASP A 1 263 ? -4.582 -6.625 3.016 1.00 97.69 263 ASP A CA 1
ATOM 1992 C C . ASP A 1 263 ? -5.266 -6.880 1.662 1.00 97.69 263 ASP A C 1
ATOM 1994 O O . ASP A 1 263 ? -4.805 -7.689 0.843 1.00 97.69 263 ASP A O 1
ATOM 1998 N N . ILE A 1 264 ? -6.364 -6.159 1.413 1.00 97.94 264 ILE A N 1
ATOM 1999 C CA . ILE A 1 264 ? -7.133 -6.251 0.164 1.00 97.94 264 ILE A CA 1
ATOM 2000 C C . ILE A 1 264 ? -6.260 -5.888 -1.041 1.00 97.94 264 ILE A C 1
ATOM 2002 O O . ILE A 1 264 ? -6.302 -6.566 -2.071 1.00 97.94 264 ILE A O 1
ATOM 2006 N N . LEU A 1 265 ? -5.449 -4.833 -0.930 1.00 95.56 265 LEU A N 1
ATOM 2007 C CA . LEU A 1 265 ? -4.605 -4.386 -2.030 1.00 95.56 265 LEU A CA 1
ATOM 2008 C C . LEU A 1 265 ? -3.496 -5.395 -2.313 1.00 95.56 265 LEU A C 1
ATOM 2010 O O . LEU A 1 265 ? -3.185 -5.638 -3.480 1.00 95.56 265 LEU A O 1
ATOM 2014 N N . ALA A 1 266 ? -2.916 -6.007 -1.280 1.00 91.94 266 ALA A N 1
ATOM 2015 C CA . ALA A 1 266 ? -1.913 -7.049 -1.465 1.00 91.94 266 ALA A CA 1
ATOM 2016 C C . ALA A 1 266 ? -2.492 -8.283 -2.176 1.00 91.94 266 ALA A C 1
ATOM 2018 O O . ALA A 1 266 ? -1.841 -8.830 -3.071 1.00 91.94 266 ALA A O 1
ATOM 2019 N N . ASP A 1 267 ? -3.709 -8.711 -1.823 1.00 96.94 267 ASP A N 1
ATOM 2020 C CA . ASP A 1 267 ? -4.376 -9.835 -2.491 1.00 96.94 267 ASP A CA 1
ATOM 2021 C C . ASP A 1 267 ? -4.714 -9.518 -3.955 1.00 96.94 267 ASP A C 1
ATOM 2023 O O . ASP A 1 267 ? -4.382 -10.292 -4.857 1.00 96.94 267 ASP A O 1
ATOM 2027 N N . ILE A 1 268 ? -5.283 -8.337 -4.213 1.00 91.56 268 ILE A N 1
ATOM 2028 C CA . ILE A 1 268 ? -5.566 -7.854 -5.571 1.00 91.56 268 ILE A CA 1
ATOM 2029 C C . ILE A 1 268 ? -4.281 -7.772 -6.392 1.00 91.56 268 ILE A C 1
ATOM 2031 O O . ILE A 1 268 ? -4.234 -8.278 -7.513 1.00 91.56 268 ILE A O 1
ATOM 2035 N N . TYR A 1 269 ? -3.222 -7.186 -5.834 1.00 84.38 269 TYR A N 1
ATOM 2036 C CA . TYR A 1 269 ? -1.932 -7.060 -6.501 1.00 84.38 269 TYR A CA 1
ATOM 2037 C C . TYR A 1 269 ? -1.338 -8.429 -6.841 1.00 84.38 269 TYR A C 1
ATOM 2039 O O . TYR A 1 269 ? -0.819 -8.613 -7.939 1.00 84.38 269 TYR A O 1
ATOM 2047 N N . ARG A 1 270 ? -1.459 -9.421 -5.950 1.00 91.75 270 ARG A N 1
ATOM 2048 C CA . ARG A 1 270 ? -0.997 -10.793 -6.208 1.00 91.75 270 ARG A CA 1
ATOM 2049 C C . ARG A 1 270 ? -1.711 -11.431 -7.403 1.00 91.75 270 ARG A C 1
ATOM 2051 O O . ARG A 1 270 ? -1.098 -12.220 -8.116 1.00 91.75 270 ARG A O 1
ATOM 2058 N N . LYS A 1 271 ? -2.990 -11.106 -7.619 1.00 90.06 271 LYS A N 1
ATOM 2059 C CA . LYS A 1 271 ? -3.816 -11.679 -8.693 1.00 90.06 271 LYS A CA 1
ATOM 2060 C C . LYS A 1 271 ? -3.721 -10.900 -10.011 1.00 90.06 271 LYS A C 1
ATOM 2062 O O . LYS A 1 271 ? -3.730 -11.514 -11.072 1.00 90.06 271 LYS A O 1
ATOM 2067 N N . LEU A 1 272 ? -3.642 -9.570 -9.954 1.00 84.44 272 LEU A N 1
ATOM 2068 C CA . LEU A 1 272 ? -3.637 -8.691 -11.131 1.00 84.44 272 LEU A CA 1
ATOM 2069 C C . LEU A 1 272 ? -2.236 -8.256 -11.581 1.00 84.44 272 LEU A C 1
ATOM 2071 O O . LEU A 1 272 ? -2.052 -7.898 -12.741 1.00 84.44 272 LEU A O 1
ATOM 2075 N N . GLY A 1 273 ? -1.255 -8.244 -10.678 1.00 82.25 273 GLY A N 1
ATOM 2076 C CA . GLY A 1 273 ? 0.092 -7.730 -10.942 1.00 82.25 273 GLY A CA 1
ATOM 2077 C C . GLY A 1 273 ? 0.191 -6.201 -10.998 1.00 82.25 273 GLY A C 1
ATOM 2078 O O . GLY A 1 273 ? 1.233 -5.671 -11.371 1.00 82.25 273 GLY A O 1
ATOM 2079 N N . PHE A 1 274 ? -0.869 -5.470 -10.646 1.00 80.19 274 PHE A N 1
ATOM 2080 C CA . PHE A 1 274 ? -0.850 -4.013 -10.522 1.00 80.19 274 PHE A CA 1
ATOM 2081 C C . PHE A 1 274 ? -1.735 -3.546 -9.367 1.00 80.19 274 PHE A C 1
ATOM 2083 O O . PHE A 1 274 ? -2.628 -4.260 -8.910 1.00 80.19 274 PHE A O 1
ATOM 2090 N N . ARG A 1 275 ? -1.444 -2.345 -8.864 1.00 81.31 275 ARG A N 1
ATOM 2091 C CA . ARG A 1 275 ? -2.183 -1.732 -7.758 1.00 81.31 275 ARG A CA 1
ATOM 2092 C C . ARG A 1 275 ? -3.451 -1.079 -8.296 1.00 81.31 275 ARG A C 1
ATOM 2094 O O . ARG A 1 275 ? -3.409 -0.395 -9.316 1.00 81.31 275 ARG A O 1
ATOM 2101 N N . LEU A 1 276 ? -4.550 -1.270 -7.583 1.00 86.50 276 LEU A N 1
ATOM 2102 C CA . LEU A 1 276 ? -5.769 -0.491 -7.757 1.00 86.50 276 LEU A CA 1
ATOM 2103 C C . LEU A 1 276 ? -5.843 0.538 -6.629 1.00 86.50 276 LEU A C 1
ATOM 2105 O O . LEU A 1 276 ? -5.276 0.324 -5.560 1.00 86.50 276 LEU A O 1
ATOM 2109 N N . LYS A 1 277 ? -6.493 1.674 -6.879 1.00 88.75 277 LYS A N 1
ATOM 2110 C CA . LYS A 1 277 ? -6.880 2.587 -5.801 1.00 88.75 277 LYS A CA 1
ATOM 2111 C C . LYS A 1 277 ? -8.173 2.076 -5.174 1.00 88.75 277 LYS A C 1
ATOM 2113 O O . LYS A 1 277 ? -9.029 1.561 -5.899 1.00 88.75 277 LYS A O 1
ATOM 2118 N N . LEU A 1 278 ? -8.336 2.273 -3.865 1.00 90.44 278 LEU A N 1
ATOM 2119 C CA . LEU A 1 278 ? -9.555 1.892 -3.147 1.00 90.44 278 LEU A CA 1
ATOM 2120 C C . LEU A 1 278 ? -10.791 2.505 -3.813 1.00 90.44 278 LEU A C 1
ATOM 2122 O O . LEU A 1 278 ? -11.708 1.773 -4.170 1.00 90.44 278 LEU A O 1
ATOM 2126 N N . GLY A 1 279 ? -10.760 3.812 -4.093 1.00 88.94 279 GLY A N 1
ATOM 2127 C CA . GLY A 1 279 ? -11.864 4.509 -4.757 1.00 88.94 279 GLY A CA 1
ATOM 2128 C C . GLY A 1 279 ? -12.221 3.946 -6.138 1.00 88.94 279 GLY A C 1
ATOM 2129 O O . GLY A 1 279 ? -13.397 3.794 -6.451 1.00 88.94 279 GLY A O 1
ATOM 2130 N N . ASP A 1 280 ? -11.237 3.561 -6.959 1.00 90.25 280 ASP A N 1
ATOM 2131 C CA . ASP A 1 280 ? -11.509 2.993 -8.290 1.00 90.25 280 ASP A CA 1
ATOM 2132 C C . ASP A 1 280 ? -12.105 1.576 -8.192 1.00 90.25 280 ASP A C 1
ATOM 2134 O O . ASP A 1 280 ? -13.015 1.216 -8.945 1.00 90.25 280 ASP A O 1
ATOM 2138 N N . LEU A 1 281 ? -11.618 0.775 -7.239 1.00 93.12 281 LEU A N 1
ATOM 2139 C CA . LEU A 1 281 ? -12.146 -0.556 -6.939 1.00 93.12 281 LEU A CA 1
ATOM 2140 C C . LEU A 1 281 ? -13.579 -0.478 -6.396 1.00 93.12 281 LEU A C 1
ATOM 2142 O O . LEU A 1 281 ? -14.456 -1.219 -6.845 1.00 93.12 281 LEU A O 1
ATOM 2146 N N . ALA A 1 282 ? -13.823 0.436 -5.459 1.00 91.62 282 ALA A N 1
ATOM 2147 C CA . ALA A 1 282 ? -15.122 0.683 -4.852 1.00 91.62 282 ALA A CA 1
ATOM 2148 C C . ALA A 1 282 ? -16.132 1.198 -5.876 1.00 91.62 282 ALA A C 1
ATOM 2150 O O . ALA A 1 282 ? -17.239 0.670 -5.971 1.00 91.62 282 ALA A O 1
ATOM 2151 N N . GLN A 1 283 ? -15.733 2.145 -6.724 1.00 91.12 283 GLN A N 1
ATOM 2152 C CA . GLN A 1 283 ? -16.580 2.652 -7.797 1.00 91.12 283 GLN A CA 1
ATOM 2153 C C . GLN A 1 283 ? -16.988 1.552 -8.776 1.00 91.12 283 GLN A C 1
ATOM 2155 O O . GLN A 1 283 ? -18.132 1.528 -9.233 1.00 91.12 283 GLN A O 1
ATOM 2160 N N . ALA A 1 284 ? -16.071 0.649 -9.122 1.00 92.88 284 ALA A N 1
ATOM 2161 C CA . ALA A 1 284 ? -16.369 -0.454 -10.025 1.00 92.88 284 ALA A CA 1
ATOM 2162 C C . ALA A 1 284 ? -17.205 -1.559 -9.358 1.00 92.88 284 ALA A C 1
ATOM 2164 O O . ALA A 1 284 ? -18.046 -2.159 -10.024 1.00 92.88 284 ALA A O 1
ATOM 2165 N N . THR A 1 285 ? -16.977 -1.834 -8.069 1.00 93.19 285 THR A N 1
ATOM 2166 C CA . THR A 1 285 ? -17.601 -2.948 -7.331 1.00 93.19 285 THR A CA 1
ATOM 2167 C C . THR A 1 285 ? -18.947 -2.584 -6.722 1.00 93.19 285 THR A C 1
ATOM 2169 O O . THR A 1 285 ? -19.909 -3.332 -6.874 1.00 93.19 285 THR A O 1
ATOM 2172 N N . LEU A 1 286 ? -19.013 -1.441 -6.048 1.00 91.31 286 LEU A N 1
ATOM 2173 C CA . LEU A 1 286 ? -20.151 -1.001 -5.242 1.00 91.31 286 LEU A CA 1
ATOM 2174 C C . LEU A 1 286 ? -20.941 0.133 -5.906 1.00 91.31 286 LEU A C 1
ATOM 2176 O O . LEU A 1 286 ? -22.059 0.422 -5.497 1.00 91.31 286 LEU A O 1
ATOM 2180 N N . GLY A 1 287 ? -20.368 0.798 -6.915 1.00 86.31 287 GLY A N 1
ATOM 2181 C CA . GLY A 1 287 ? -20.982 1.970 -7.546 1.00 86.31 287 GLY A CA 1
ATOM 2182 C C . GLY A 1 287 ? -20.836 3.268 -6.742 1.00 86.31 287 GLY A C 1
ATOM 2183 O O . GLY A 1 287 ? -21.405 4.281 -7.141 1.00 86.31 287 GLY A O 1
ATOM 2184 N N . VAL A 1 288 ? -20.072 3.256 -5.646 1.00 77.12 288 VAL A N 1
ATOM 2185 C CA . VAL A 1 288 ? -19.839 4.420 -4.777 1.00 77.12 288 VAL A CA 1
ATOM 2186 C C . VAL A 1 288 ? -18.826 5.372 -5.428 1.00 77.12 288 VAL A C 1
ATOM 2188 O O . VAL A 1 288 ? -17.787 4.932 -5.919 1.00 77.12 288 VAL A O 1
ATOM 2191 N N . GLY A 1 289 ? -19.161 6.666 -5.464 1.00 60.75 289 GLY A N 1
ATOM 2192 C CA . GLY A 1 289 ? -18.345 7.746 -6.040 1.00 60.75 289 GLY A CA 1
ATOM 2193 C C . GLY A 1 289 ? -17.001 7.960 -5.341 1.00 60.75 289 GLY A C 1
ATOM 2194 O O . GLY A 1 289 ? -16.812 7.529 -4.209 1.00 60.75 289 GLY A O 1
ATOM 2195 N N . LYS A 1 290 ? -16.074 8.671 -6.004 1.00 55.72 290 LYS A N 1
ATOM 2196 C CA . LYS A 1 290 ? -14.804 9.107 -5.399 1.00 55.72 290 LYS A CA 1
ATOM 2197 C C . LYS A 1 290 ? -15.079 10.024 -4.201 1.00 55.72 290 LYS A C 1
ATOM 2199 O O . LYS A 1 290 ? -15.381 11.200 -4.397 1.00 55.72 290 LYS A O 1
ATOM 2204 N N . SER A 1 291 ? -14.947 9.489 -2.990 1.00 51.84 291 SER A N 1
ATOM 2205 C CA . SER A 1 291 ? -14.570 10.305 -1.837 1.00 51.84 291 SER A CA 1
ATOM 2206 C C . SER A 1 291 ? -13.120 10.770 -2.027 1.00 51.84 291 SER A C 1
ATOM 2208 O O . SER A 1 291 ? -12.391 10.204 -2.841 1.00 51.84 291 SER A O 1
ATOM 2210 N N . SER A 1 292 ? -12.769 11.879 -1.397 1.00 51.28 292 SER A N 1
ATOM 2211 C CA . SER A 1 292 ? -11.643 12.776 -1.687 1.00 51.28 292 SER A CA 1
ATOM 2212 C C . SER A 1 292 ? -10.236 12.145 -1.728 1.00 51.28 292 SER A C 1
ATOM 2214 O O . SER A 1 292 ? -10.029 10.978 -1.438 1.00 51.28 292 SER A O 1
ATOM 2216 N N . ASP A 1 293 ? -9.249 12.926 -2.172 1.00 58.53 293 ASP A N 1
ATOM 2217 C CA . ASP A 1 293 ? -7.843 12.518 -2.282 1.00 58.53 293 ASP A CA 1
ATOM 2218 C C . ASP A 1 293 ? -7.188 12.454 -0.889 1.00 58.53 293 ASP A C 1
ATOM 2220 O O . ASP A 1 293 ? -7.266 13.431 -0.146 1.00 58.53 293 ASP A O 1
ATOM 2224 N N . GLY A 1 294 ? -6.500 11.361 -0.540 1.00 56.28 294 GLY A N 1
ATOM 2225 C CA . GLY A 1 294 ? -5.820 11.199 0.758 1.00 56.28 294 GLY A CA 1
ATOM 2226 C C . GLY A 1 294 ? -4.730 12.247 1.035 1.00 56.28 294 GLY A C 1
ATOM 2227 O O . GLY A 1 294 ? -4.341 12.465 2.174 1.00 56.28 294 GLY A O 1
ATOM 2228 N N . LEU A 1 295 ? -4.269 12.988 0.021 1.00 62.31 295 LEU A N 1
ATOM 2229 C CA . LEU A 1 295 ? -3.412 14.166 0.231 1.00 62.31 295 LEU A CA 1
ATOM 2230 C C . LEU A 1 295 ? -4.126 15.320 0.957 1.00 62.31 295 LEU A C 1
ATOM 2232 O O . LEU A 1 295 ? -3.468 16.207 1.506 1.00 62.31 295 LEU A O 1
ATOM 2236 N N . GLN A 1 296 ? -5.459 15.323 0.965 1.00 78.00 296 GLN A N 1
ATOM 2237 C CA . GLN A 1 296 ? -6.263 16.355 1.604 1.00 78.00 296 GLN A CA 1
ATOM 2238 C C . GLN A 1 296 ? -6.277 16.216 3.136 1.00 78.00 296 GLN A C 1
ATOM 2240 O O . GLN A 1 296 ? -6.337 17.233 3.828 1.00 78.00 296 GLN A O 1
ATOM 2245 N N . SER A 1 297 ? -6.121 15.001 3.679 1.00 84.12 297 SER A N 1
ATOM 2246 C CA . SER A 1 297 ? -6.099 14.768 5.131 1.00 84.12 297 SER A CA 1
ATOM 2247 C C . SER A 1 297 ? -4.898 15.436 5.810 1.00 84.12 297 SER A C 1
ATOM 2249 O O . SER A 1 297 ? -5.048 16.083 6.847 1.00 84.12 297 SER A O 1
ATOM 2251 N N . LEU A 1 298 ? -3.725 15.401 5.169 1.00 89.56 298 LEU A N 1
ATOM 2252 C CA . LEU A 1 298 ? -2.514 16.091 5.630 1.00 89.56 298 LEU A CA 1
ATOM 2253 C C . LEU A 1 298 ? -2.680 17.618 5.673 1.00 89.56 298 LEU A C 1
ATOM 2255 O O . LEU A 1 298 ? -2.125 18.281 6.552 1.00 89.56 298 LEU A O 1
ATOM 2259 N N . GLN A 1 299 ? -3.436 18.191 4.732 1.00 89.31 299 GLN A N 1
ATOM 2260 C CA . GLN A 1 299 ? -3.748 19.624 4.738 1.00 89.31 299 GLN A CA 1
ATOM 2261 C C . GLN A 1 299 ? -4.699 19.958 5.888 1.00 89.31 299 GLN A C 1
ATOM 2263 O O . GLN A 1 299 ? -4.412 20.856 6.678 1.00 89.31 299 GLN A O 1
ATOM 2268 N N . TRP A 1 300 ? -5.770 19.178 6.055 1.00 90.62 300 TRP A N 1
ATOM 2269 C CA . TRP A 1 300 ? -6.704 19.340 7.168 1.00 90.62 300 TRP A CA 1
ATOM 2270 C C . TRP A 1 300 ? -6.035 19.195 8.531 1.00 90.62 300 TRP A C 1
ATOM 2272 O O . TRP A 1 300 ? -6.378 19.935 9.450 1.00 90.62 300 TRP A O 1
ATOM 2282 N N . TRP A 1 301 ? -5.040 18.315 8.664 1.00 92.06 301 TRP A N 1
ATOM 2283 C CA . TRP A 1 301 ? -4.260 18.196 9.893 1.00 92.06 301 TRP A CA 1
ATOM 2284 C C . TRP A 1 301 ? -3.521 19.499 10.217 1.00 92.06 301 TRP A C 1
ATOM 2286 O O . TRP A 1 301 ? -3.620 20.008 11.334 1.00 92.06 301 TRP A O 1
ATOM 2296 N N . LYS A 1 302 ? -2.848 20.091 9.222 1.00 91.44 302 LYS A N 1
ATOM 2297 C CA . LYS A 1 302 ? -2.151 21.383 9.361 1.00 91.44 302 LYS A CA 1
ATOM 2298 C C . LYS A 1 302 ? -3.107 22.533 9.687 1.00 91.44 302 LYS A C 1
ATOM 2300 O O . LYS A 1 302 ? -2.720 23.467 10.383 1.00 91.44 302 LYS A O 1
ATOM 2305 N N . GLU A 1 303 ? -4.346 22.453 9.216 1.00 93.50 303 GLU A N 1
ATOM 2306 C CA . GLU A 1 303 ? -5.412 23.426 9.480 1.00 93.50 303 GLU A CA 1
ATOM 2307 C C . GLU A 1 303 ? -6.190 23.157 10.784 1.00 93.50 303 GLU A C 1
ATOM 2309 O O . GLU A 1 303 ? -7.060 23.947 11.150 1.00 93.50 303 GLU A O 1
ATOM 2314 N N . GLY A 1 304 ? -5.919 22.051 11.489 1.00 92.38 304 GLY A N 1
ATOM 2315 C CA . GLY A 1 304 ? -6.660 21.646 12.689 1.00 92.38 304 GLY A CA 1
ATOM 2316 C C . GLY A 1 304 ? -8.097 21.173 12.421 1.00 92.38 304 GLY A C 1
ATOM 2317 O O . GLY A 1 304 ? -8.918 21.135 13.337 1.00 92.38 304 GLY A O 1
ATOM 2318 N N . ARG A 1 305 ? -8.421 20.806 11.176 1.00 91.94 305 ARG A N 1
ATOM 2319 C CA . ARG A 1 305 ? -9.740 20.342 10.709 1.00 91.94 305 ARG A CA 1
ATOM 2320 C C . ARG A 1 305 ? -9.933 18.842 10.936 1.00 91.94 305 ARG A C 1
ATOM 2322 O O . ARG A 1 305 ? -10.146 18.067 10.007 1.00 91.94 305 ARG A O 1
ATOM 2329 N N . ILE A 1 306 ? -9.829 18.432 12.197 1.00 91.00 306 ILE A N 1
ATOM 2330 C CA . ILE A 1 306 ? -9.880 17.022 12.614 1.00 91.00 306 ILE A CA 1
ATOM 2331 C C . ILE A 1 306 ? -11.231 16.366 12.289 1.00 91.00 306 ILE A C 1
ATOM 2333 O O . ILE A 1 306 ? -11.279 15.185 11.956 1.00 91.00 306 ILE A O 1
ATOM 2337 N N . ASP A 1 307 ? -12.310 17.151 12.306 1.00 87.62 307 ASP A N 1
ATOM 2338 C CA . ASP A 1 307 ? -13.662 16.740 11.924 1.00 87.62 307 ASP A CA 1
ATOM 2339 C C . ASP A 1 307 ? -13.729 16.164 10.502 1.00 87.62 307 ASP A C 1
ATOM 2341 O O . ASP A 1 307 ? -14.409 15.166 10.265 1.00 87.62 307 ASP A O 1
ATOM 2345 N N . LEU A 1 308 ? -13.001 16.776 9.563 1.00 88.69 308 LEU A N 1
ATOM 2346 C CA . LEU A 1 308 ? -12.960 16.336 8.169 1.00 88.69 308 LEU A CA 1
ATOM 2347 C C . LEU A 1 308 ? -12.113 15.073 7.997 1.00 88.69 308 LEU A C 1
ATOM 2349 O O . LEU A 1 308 ? -12.495 14.186 7.238 1.00 88.69 308 LEU A O 1
ATOM 2353 N N . ILE A 1 309 ? -11.003 14.968 8.736 1.00 91.31 309 ILE A N 1
ATOM 2354 C CA . ILE A 1 309 ? -10.144 13.775 8.736 1.00 91.31 309 ILE A CA 1
ATOM 2355 C C . ILE A 1 309 ? -10.927 12.568 9.261 1.00 91.31 309 ILE A C 1
ATOM 2357 O O . ILE A 1 309 ? -10.894 11.504 8.652 1.00 91.31 309 ILE A O 1
ATOM 2361 N N . GLU A 1 310 ? -11.676 12.731 10.357 1.00 90.31 310 GLU A N 1
ATOM 2362 C CA . GLU A 1 310 ? -12.478 11.647 10.933 1.00 90.31 310 GLU A CA 1
ATOM 2363 C C . GLU A 1 310 ? -13.573 11.180 9.966 1.00 90.31 310 GLU A C 1
ATOM 2365 O O . GLU A 1 310 ? -13.749 9.977 9.771 1.00 90.31 310 GLU A O 1
ATOM 2370 N N . GLN A 1 311 ? -14.288 12.113 9.327 1.00 87.38 311 GLN A N 1
ATOM 2371 C CA . GLN A 1 311 ? -15.308 11.782 8.325 1.00 87.38 311 GLN A CA 1
ATOM 2372 C C . GLN A 1 311 ? -14.715 11.029 7.133 1.00 87.38 311 GLN A C 1
ATOM 2374 O O . GLN A 1 311 ? -15.300 10.046 6.676 1.00 87.38 311 GLN A O 1
ATOM 2379 N N . TYR A 1 312 ? -13.557 11.479 6.648 1.00 87.50 312 TYR A N 1
ATOM 2380 C CA . TYR A 1 312 ? -12.869 10.872 5.518 1.00 87.50 312 TYR A CA 1
ATOM 2381 C C . TYR A 1 312 ? -12.360 9.462 5.844 1.00 87.50 312 TYR A C 1
ATOM 2383 O O . TYR A 1 312 ? -12.752 8.508 5.176 1.00 87.50 312 TYR A O 1
ATOM 2391 N N . CYS A 1 313 ? -11.597 9.304 6.928 1.00 93.00 313 CYS A N 1
ATOM 2392 C CA . CYS A 1 313 ? -11.065 8.007 7.353 1.00 93.00 313 CYS A CA 1
ATOM 2393 C C . CYS A 1 313 ? -12.195 7.010 7.652 1.00 93.00 313 CYS A C 1
ATOM 2395 O O . CYS A 1 313 ? -12.162 5.852 7.239 1.00 93.00 313 CYS A O 1
ATOM 2397 N N . ARG A 1 314 ? -13.282 7.465 8.294 1.00 93.12 314 ARG A N 1
ATOM 2398 C CA . ARG A 1 314 ? -14.464 6.624 8.512 1.00 93.12 314 ARG A CA 1
ATOM 2399 C C . ARG A 1 314 ? -15.082 6.141 7.203 1.00 93.12 314 ARG A C 1
ATOM 2401 O O . ARG A 1 314 ? -15.474 4.976 7.122 1.00 93.12 314 ARG A O 1
ATOM 2408 N N . HIS A 1 315 ? -15.174 7.008 6.199 1.00 90.19 315 HIS A N 1
ATOM 2409 C CA . HIS A 1 315 ? -15.667 6.618 4.886 1.00 90.19 315 HIS A CA 1
ATOM 2410 C C . HIS A 1 315 ? -14.757 5.574 4.223 1.00 90.19 315 HIS A C 1
ATOM 2412 O O . HIS A 1 315 ? -15.262 4.592 3.681 1.00 90.19 315 HIS A O 1
ATOM 2418 N N . ASP A 1 316 ? -13.435 5.716 4.321 1.00 92.75 316 ASP A N 1
ATOM 2419 C CA . ASP A 1 316 ? -12.491 4.736 3.768 1.00 92.75 316 ASP A CA 1
ATOM 2420 C C . ASP A 1 316 ? -12.596 3.371 4.477 1.00 92.75 316 ASP A C 1
ATOM 2422 O O . ASP A 1 316 ? -12.579 2.325 3.815 1.00 92.75 316 ASP A O 1
ATOM 2426 N N . VAL A 1 317 ? -12.850 3.347 5.792 1.00 96.19 317 VAL A N 1
ATOM 2427 C CA . VAL A 1 317 ? -13.182 2.113 6.532 1.00 96.19 317 VAL A CA 1
ATOM 2428 C C . VAL A 1 317 ? -14.517 1.514 6.073 1.00 96.19 317 VAL A C 1
ATOM 2430 O O . VAL A 1 317 ? -14.605 0.298 5.879 1.00 96.19 317 VAL A O 1
ATOM 2433 N N . GLU A 1 318 ? -15.557 2.331 5.871 1.00 94.12 318 GLU A N 1
ATOM 2434 C CA . GLU A 1 318 ? -16.859 1.891 5.339 1.00 94.12 318 GLU A CA 1
ATOM 2435 C C . GLU A 1 318 ? -16.711 1.251 3.953 1.00 94.12 318 GLU A C 1
ATOM 2437 O O . GLU A 1 318 ? -17.181 0.134 3.723 1.00 94.12 318 GLU A O 1
ATOM 2442 N N . VAL A 1 319 ? -15.991 1.912 3.049 1.00 94.12 319 VAL A N 1
ATOM 2443 C CA . VAL A 1 319 ? -15.741 1.424 1.692 1.00 94.12 319 VAL A CA 1
ATOM 2444 C C . VAL A 1 319 ? -14.909 0.142 1.711 1.00 94.12 319 VAL A C 1
ATOM 2446 O O . VAL A 1 319 ? -15.240 -0.822 1.015 1.00 94.12 319 VAL A O 1
ATOM 2449 N N . THR A 1 320 ? -13.857 0.089 2.529 1.00 97.06 320 THR A N 1
ATOM 2450 C CA . THR A 1 320 ? -13.011 -1.103 2.696 1.00 97.06 320 THR A CA 1
ATOM 2451 C C . THR A 1 320 ? -13.826 -2.291 3.207 1.00 97.06 320 THR A C 1
ATOM 2453 O O . THR A 1 320 ? -13.729 -3.392 2.651 1.00 97.06 320 THR A O 1
ATOM 2456 N N . ARG A 1 321 ? -14.683 -2.071 4.214 1.00 96.56 321 ARG A N 1
ATOM 2457 C CA . ARG A 1 321 ? -15.629 -3.069 4.733 1.00 96.56 321 ARG A CA 1
ATOM 2458 C C . ARG A 1 321 ? -16.537 -3.584 3.621 1.00 96.56 321 ARG A C 1
ATOM 2460 O O . ARG A 1 321 ? -16.656 -4.795 3.443 1.00 96.56 321 ARG A O 1
ATOM 2467 N N . ASP A 1 322 ? -17.172 -2.689 2.876 1.00 95.69 322 ASP A N 1
ATOM 2468 C CA . ASP A 1 322 ? -18.200 -3.061 1.903 1.00 95.69 322 ASP A CA 1
ATOM 2469 C C . ASP A 1 322 ? -17.604 -3.784 0.692 1.00 95.69 322 ASP A C 1
ATOM 2471 O O . ASP A 1 322 ? -18.168 -4.775 0.221 1.00 95.69 322 ASP A O 1
ATOM 2475 N N . VAL A 1 323 ? -16.413 -3.372 0.242 1.00 97.12 323 VAL A N 1
ATOM 2476 C CA . VAL A 1 323 ? -15.651 -4.100 -0.779 1.00 97.12 323 VAL A CA 1
ATOM 2477 C C . VAL A 1 323 ? -15.325 -5.503 -0.279 1.00 97.12 323 VAL A C 1
ATOM 2479 O O . VAL A 1 323 ? -15.578 -6.475 -0.995 1.00 97.12 323 VAL A O 1
ATOM 2482 N N . TYR A 1 324 ? -14.803 -5.627 0.947 1.00 97.38 324 TYR A N 1
ATOM 2483 C CA . TYR A 1 324 ? -14.472 -6.920 1.542 1.00 97.38 324 TYR A CA 1
ATOM 2484 C C . TYR A 1 324 ? -15.683 -7.856 1.606 1.00 97.38 324 TYR A C 1
ATOM 2486 O O . TYR A 1 324 ? -15.617 -9.000 1.147 1.00 97.38 324 TYR A O 1
ATOM 2494 N N . LEU A 1 325 ? -16.804 -7.366 2.139 1.00 95.50 325 LEU A N 1
ATOM 2495 C CA . LEU A 1 325 ? -18.039 -8.136 2.257 1.00 95.50 325 LEU A CA 1
ATOM 2496 C C . LEU A 1 325 ? -18.570 -8.551 0.883 1.00 95.50 325 LEU A C 1
ATOM 2498 O O . LEU A 1 325 ? -18.939 -9.715 0.703 1.00 95.50 325 LEU A O 1
ATOM 2502 N N . PHE A 1 326 ? -18.524 -7.653 -0.107 1.00 97.38 326 PHE A N 1
ATOM 2503 C CA . PHE A 1 326 ? -18.888 -7.980 -1.482 1.00 97.38 326 PHE A CA 1
ATOM 2504 C C . PHE A 1 326 ? -18.031 -9.127 -2.023 1.00 97.38 326 PHE A C 1
ATOM 2506 O O . PHE A 1 326 ? -18.580 -10.111 -2.522 1.00 97.38 326 PHE A O 1
ATOM 2513 N N . GLY A 1 327 ? -16.703 -9.032 -1.909 1.00 97.00 327 GLY A N 1
ATOM 2514 C CA . GLY A 1 327 ? -15.784 -10.053 -2.412 1.00 97.00 327 GLY A CA 1
ATOM 2515 C C . GLY A 1 327 ? -15.952 -11.402 -1.712 1.00 97.00 327 GLY A C 1
ATOM 2516 O O . GLY A 1 327 ? -15.986 -12.441 -2.375 1.00 97.00 327 GLY A O 1
ATOM 2517 N N . LYS A 1 328 ? -16.149 -11.395 -0.389 1.00 95.31 328 LYS A N 1
ATOM 2518 C CA . LYS A 1 328 ? -16.438 -12.594 0.412 1.00 95.31 328 LYS A CA 1
ATOM 2519 C C . LYS A 1 328 ? -17.735 -13.279 -0.031 1.00 95.31 328 LYS A C 1
ATOM 2521 O O . LYS A 1 328 ? -17.738 -14.491 -0.241 1.00 95.31 328 LYS A O 1
ATOM 2526 N N . GLN A 1 329 ? -18.814 -12.517 -0.216 1.00 95.69 329 GLN A N 1
ATOM 2527 C CA . GLN A 1 329 ? -20.128 -13.050 -0.589 1.00 95.69 329 GLN A CA 1
ATOM 2528 C C . GLN A 1 329 ? -20.188 -13.507 -2.053 1.00 95.69 329 GLN A C 1
ATOM 2530 O O . GLN A 1 329 ? -20.736 -14.566 -2.355 1.00 95.69 329 GLN A O 1
ATOM 2535 N N . ASN A 1 330 ? -19.631 -12.715 -2.969 1.00 95.75 330 ASN A N 1
ATOM 2536 C CA . ASN A 1 330 ? -19.796 -12.916 -4.407 1.00 95.75 330 ASN A CA 1
ATOM 2537 C C . ASN A 1 330 ? -18.656 -13.717 -5.041 1.00 95.75 330 ASN A C 1
ATOM 2539 O O . ASN A 1 330 ? -18.799 -14.171 -6.175 1.00 95.75 330 ASN A O 1
ATOM 2543 N N . ARG A 1 331 ? -17.534 -13.909 -4.332 1.00 97.06 331 ARG A N 1
ATOM 2544 C CA . ARG A 1 331 ? -16.324 -14.591 -4.832 1.00 97.06 331 ARG A CA 1
ATOM 2545 C C . ARG A 1 331 ? -15.671 -13.877 -6.023 1.00 97.06 331 ARG A C 1
ATOM 2547 O O . ARG A 1 331 ? -14.883 -14.465 -6.765 1.00 97.06 331 ARG A O 1
ATOM 2554 N N . TYR A 1 332 ? -15.988 -12.599 -6.210 1.00 97.38 332 TYR A N 1
ATOM 2555 C CA . TYR A 1 332 ? -15.307 -11.692 -7.127 1.00 97.38 332 TYR A CA 1
ATOM 2556 C C . TYR A 1 332 ? -15.432 -10.247 -6.639 1.00 97.38 332 TYR A C 1
ATOM 2558 O O . TYR A 1 332 ? -16.345 -9.921 -5.888 1.00 97.38 332 TYR A O 1
ATOM 2566 N N . VAL A 1 333 ? -14.547 -9.381 -7.122 1.00 97.44 333 VAL A N 1
ATOM 2567 C CA . VAL A 1 333 ? -14.708 -7.919 -7.110 1.00 97.44 333 VAL A CA 1
ATOM 2568 C C . VAL A 1 333 ? -14.650 -7.392 -8.539 1.00 97.44 333 VAL A C 1
ATOM 2570 O O . VAL A 1 333 ? -14.281 -8.124 -9.464 1.00 97.44 333 VAL A O 1
ATOM 2573 N N . LEU A 1 334 ? -15.056 -6.146 -8.752 1.00 95.25 334 LEU A N 1
ATOM 2574 C CA . LEU A 1 334 ? -15.037 -5.515 -10.066 1.00 95.25 334 LEU A CA 1
ATOM 2575 C C . LEU A 1 334 ? -13.962 -4.437 -10.106 1.00 95.25 334 LEU A C 1
ATOM 2577 O O . LEU A 1 334 ? -13.739 -3.722 -9.139 1.00 95.25 334 LEU A O 1
ATOM 2581 N N . TYR A 1 335 ? -13.319 -4.286 -11.252 1.00 93.31 335 TYR A N 1
ATOM 2582 C CA . TYR A 1 335 ? -12.402 -3.181 -11.504 1.00 93.31 335 TYR A CA 1
ATOM 2583 C C . TYR A 1 335 ? -12.549 -2.721 -12.949 1.00 93.31 335 TYR A C 1
ATOM 2585 O O . TYR A 1 335 ? -13.129 -3.431 -13.773 1.00 93.31 335 TYR A O 1
ATOM 2593 N N . ARG A 1 336 ? -12.046 -1.529 -13.266 1.00 86.50 336 ARG A N 1
ATOM 2594 C CA . ARG A 1 336 ? -11.962 -1.054 -14.649 1.00 86.50 336 ARG A CA 1
ATOM 2595 C C . ARG A 1 336 ? -10.544 -1.234 -15.167 1.00 86.50 336 ARG A C 1
ATOM 2597 O O . ARG A 1 336 ? -9.588 -0.904 -14.467 1.00 86.50 336 ARG A O 1
ATOM 2604 N N . ASP A 1 337 ? -10.410 -1.779 -16.369 1.00 82.12 337 ASP A N 1
ATOM 2605 C CA . ASP A 1 337 ? -9.131 -1.785 -17.071 1.00 82.12 337 ASP A CA 1
ATOM 2606 C C . ASP A 1 337 ? -8.794 -0.395 -17.639 1.00 82.12 337 ASP A C 1
ATOM 2608 O O . ASP A 1 337 ? -9.507 0.589 -17.425 1.00 82.12 337 ASP A O 1
ATOM 2612 N N . ARG A 1 338 ? -7.672 -0.309 -18.361 1.00 74.50 338 ARG A N 1
ATOM 2613 C CA . ARG A 1 338 ? -7.186 0.943 -18.958 1.00 74.50 338 ARG A CA 1
ATOM 2614 C C . ARG A 1 338 ? -8.134 1.522 -20.011 1.00 74.50 338 ARG A C 1
ATOM 2616 O O . ARG A 1 338 ? -8.097 2.727 -20.230 1.00 74.50 338 ARG A O 1
ATOM 2623 N N . ASP A 1 339 ? -8.994 0.694 -20.599 1.00 80.88 339 ASP A N 1
ATOM 2624 C CA . ASP A 1 339 ? -9.990 1.103 -21.591 1.00 80.88 339 ASP A CA 1
ATOM 2625 C C . ASP A 1 339 ? -11.333 1.473 -20.928 1.00 80.88 339 ASP A C 1
ATOM 2627 O O . ASP A 1 339 ? -12.336 1.718 -21.600 1.00 80.88 339 ASP A O 1
ATOM 2631 N N . GLY A 1 340 ? -11.377 1.506 -19.590 1.00 78.81 340 GLY A N 1
ATOM 2632 C CA . GLY A 1 340 ? -12.571 1.817 -18.808 1.00 78.81 340 GLY A CA 1
ATOM 2633 C C . GLY A 1 340 ? -13.589 0.677 -18.761 1.00 78.81 340 GLY A C 1
ATOM 2634 O O . GLY A 1 340 ? -14.675 0.853 -18.187 1.00 78.81 340 GLY A O 1
ATOM 2635 N N . LYS A 1 341 ? -13.254 -0.491 -19.326 1.00 87.06 341 LYS A N 1
ATOM 2636 C CA . LYS A 1 341 ? -14.114 -1.669 -19.343 1.00 87.06 341 LYS A CA 1
ATOM 2637 C C . LYS A 1 341 ? -14.115 -2.311 -17.966 1.00 87.06 341 LYS A C 1
ATOM 2639 O O . LYS A 1 341 ? -13.075 -2.581 -17.372 1.00 87.06 341 LYS A O 1
ATOM 2644 N N . GLN A 1 342 ? -15.313 -2.584 -17.468 1.00 91.56 342 GLN A N 1
ATOM 2645 C CA . GLN A 1 342 ? -15.498 -3.245 -16.187 1.00 91.56 342 GLN A CA 1
ATOM 2646 C C . GLN A 1 342 ? -15.241 -4.753 -16.318 1.00 91.56 342 GLN A C 1
ATOM 2648 O O . GLN A 1 342 ? -15.860 -5.433 -17.140 1.00 91.56 342 GLN A O 1
ATOM 2653 N N . LEU A 1 343 ? -14.336 -5.272 -15.496 1.00 93.69 343 LEU A N 1
ATOM 2654 C CA . LEU A 1 343 ? -13.907 -6.666 -15.457 1.00 93.69 343 LEU A CA 1
ATOM 2655 C C . LEU A 1 343 ? -14.148 -7.259 -14.068 1.00 93.69 343 LEU A C 1
ATOM 2657 O O . LEU A 1 343 ? -14.179 -6.542 -13.070 1.00 93.69 343 LEU A O 1
ATOM 2661 N N . ARG A 1 344 ? -14.310 -8.586 -14.011 1.00 96.06 344 ARG A N 1
ATOM 2662 C CA . ARG A 1 344 ? -14.411 -9.350 -12.760 1.00 96.06 344 ARG A CA 1
ATOM 2663 C C . ARG A 1 344 ? -13.047 -9.910 -12.386 1.00 96.06 344 ARG A C 1
ATOM 2665 O O . ARG A 1 344 ? -12.432 -10.603 -13.190 1.00 96.06 344 ARG A O 1
ATOM 2672 N N . LEU A 1 345 ? -12.632 -9.665 -11.152 1.00 95.44 345 LEU A N 1
ATOM 2673 C CA . LEU A 1 345 ? -11.495 -10.310 -10.513 1.00 95.44 345 LEU A CA 1
ATOM 2674 C C . LEU A 1 345 ? -12.018 -11.379 -9.547 1.00 95.44 345 LEU A C 1
ATOM 2676 O O . LEU A 1 345 ? -12.604 -11.011 -8.530 1.00 95.44 345 LEU A O 1
ATOM 2680 N N . PRO A 1 346 ? -11.832 -12.680 -9.826 1.00 96.75 346 PRO A N 1
ATOM 2681 C CA . PRO A 1 346 ? -12.177 -13.735 -8.879 1.00 96.75 346 PRO A CA 1
ATOM 2682 C C . PRO A 1 346 ? -11.386 -13.598 -7.575 1.00 96.75 346 PRO A C 1
ATOM 2684 O O . PRO A 1 346 ? -10.161 -13.449 -7.597 1.00 96.75 346 PRO A O 1
ATOM 2687 N N . VAL A 1 347 ? -12.076 -13.695 -6.440 1.00 96.00 347 VAL A N 1
ATOM 2688 C CA . VAL A 1 347 ? -11.470 -13.631 -5.106 1.00 96.00 347 VAL A CA 1
ATOM 2689 C C . VAL A 1 347 ? -11.965 -14.766 -4.223 1.00 96.00 347 VAL A C 1
ATOM 2691 O O . VAL A 1 347 ? -13.055 -15.306 -4.407 1.00 96.00 347 VAL A O 1
ATOM 2694 N N . ASP A 1 348 ? -11.144 -15.138 -3.251 1.00 94.94 348 ASP A N 1
ATOM 2695 C CA . ASP A 1 348 ? -11.393 -16.251 -2.346 1.00 94.94 348 ASP A CA 1
ATOM 2696 C C . ASP A 1 348 ? -11.413 -15.849 -0.867 1.00 94.94 348 ASP A C 1
ATOM 2698 O O . ASP A 1 348 ? -11.166 -16.688 -0.002 1.00 94.94 348 ASP A O 1
ATOM 2702 N N . TRP A 1 349 ? -11.776 -14.594 -0.588 1.00 94.25 349 TRP A N 1
ATOM 2703 C CA . TRP A 1 349 ? -11.838 -13.997 0.750 1.00 94.25 349 TRP A CA 1
ATOM 2704 C C . TRP A 1 349 ? -12.778 -14.784 1.681 1.00 94.25 349 TRP A C 1
ATOM 2706 O O . TRP A 1 349 ? -13.802 -15.311 1.229 1.00 94.25 349 TRP A O 1
ATOM 2716 N N . LYS A 1 350 ? -12.394 -14.917 2.957 1.00 84.00 350 LYS A N 1
ATOM 2717 C CA . LYS A 1 350 ? -13.046 -15.780 3.957 1.00 84.00 350 LYS A CA 1
ATOM 2718 C C . LYS A 1 350 ? -13.337 -15.028 5.233 1.00 84.00 350 LYS A C 1
ATOM 2720 O O . LYS A 1 350 ? -12.392 -14.414 5.760 1.00 84.00 350 LYS A O 1
#

pLDDT: mean 81.31, std 21.5, range [23.67, 98.56]

Radius of gyration: 25.79 Å; chains: 1; bounding box: 67×70×62 Å